Protein AF-A0ABD1V1E6-F1 (afdb_monomer_lite)

Organism: NCBI:txid126358

Radius of gyration: 26.71 Å; chains: 1; bounding box: 68×60×69 Å

Secondary structure (DSSP, 8-state):
-HHHHHHHHHHHTTS--HHHHHHHT-TTSHHHHHHHHHS-HHHHHHHTSTTTHHHHHHHHHHHHHHGGGGS-------GGGHHHHHHHHHHHHHHHHHHTTTSTTTSHHHHHHHHHHHHHHHHHHHHS-TTTTTSHHHHHHHHHHHHHHHHHHHHHGGGGTS-HHHHHHHHHHHHHHHHHHHHHHHHHHHHHHHHHHHHHHTS-HHHHHHHHHHHHHHHHHHHHHHHHHHHHHHHHHHHHHHHTT-

Structure (mmCIF, N/CA/C/O backbone):
data_AF-A0ABD1V1E6-F1
#
_entry.id   AF-A0ABD1V1E6-F1
#
loop_
_atom_site.group_PDB
_atom_site.id
_atom_site.type_symbol
_atom_site.label_atom_id
_atom_site.label_alt_id
_atom_site.label_comp_id
_atom_site.label_asym_id
_atom_site.label_entity_id
_atom_site.label_seq_id
_atom_site.pdbx_PDB_ins_code
_atom_site.Cartn_x
_atom_site.Cartn_y
_atom_site.Cartn_z
_atom_site.occupancy
_atom_site.B_iso_or_equiv
_atom_site.auth_seq_id
_atom_site.auth_comp_id
_atom_site.auth_asym_id
_atom_site.auth_atom_id
_atom_site.pdbx_PDB_model_num
ATOM 1 N N . MET A 1 1 ? 2.521 -1.805 -31.206 1.00 46.78 1 MET A N 1
ATOM 2 C CA . MET A 1 1 ? 2.749 -2.427 -29.885 1.00 46.78 1 MET A CA 1
ATOM 3 C C . MET A 1 1 ? 2.564 -1.412 -28.756 1.00 46.78 1 MET A C 1
ATOM 5 O O . MET A 1 1 ? 1.555 -1.524 -28.084 1.00 46.78 1 MET A O 1
ATOM 9 N N . LEU A 1 2 ? 3.392 -0.364 -28.621 1.00 45.28 2 LEU A N 1
ATOM 10 C CA . LEU A 1 2 ? 3.179 0.727 -27.637 1.00 45.28 2 LEU A CA 1
ATOM 11 C C . LEU A 1 2 ? 1.785 1.385 -27.720 1.00 45.28 2 LEU A C 1
ATOM 13 O O . LEU A 1 2 ? 1.153 1.608 -26.699 1.00 45.28 2 LEU A O 1
ATOM 17 N N . LYS A 1 3 ? 1.247 1.600 -28.931 1.00 48.69 3 LYS A N 1
ATOM 18 C CA . LYS A 1 3 ? -0.134 2.093 -29.127 1.00 48.69 3 LYS A CA 1
ATOM 19 C C . LYS A 1 3 ? -1.232 1.135 -28.631 1.00 48.69 3 LYS A C 1
ATOM 21 O O . LYS A 1 3 ? -2.276 1.596 -28.192 1.00 48.69 3 LYS A O 1
ATOM 26 N N . ILE A 1 4 ? -0.996 -0.178 -28.704 1.00 55.28 4 ILE A N 1
ATOM 27 C CA . ILE A 1 4 ? -1.934 -1.204 -28.207 1.00 55.28 4 ILE A CA 1
ATOM 28 C C . ILE A 1 4 ? -1.909 -1.199 -26.676 1.00 55.28 4 ILE A C 1
ATOM 30 O O . ILE A 1 4 ? -2.954 -1.193 -26.044 1.00 55.28 4 ILE A O 1
ATOM 34 N N . TRP A 1 5 ? -0.715 -1.083 -26.096 1.00 55.69 5 TRP A N 1
ATOM 35 C CA . TRP A 1 5 ? -0.515 -0.927 -24.658 1.00 55.69 5 TRP A CA 1
ATOM 36 C C . TRP A 1 5 ? -1.130 0.354 -24.099 1.00 55.69 5 TRP A C 1
ATOM 38 O O . TRP A 1 5 ? -1.779 0.302 -23.065 1.00 55.69 5 TRP A O 1
ATOM 48 N N . HIS A 1 6 ? -0.983 1.483 -24.793 1.00 51.31 6 HIS A N 1
ATOM 49 C CA . HIS A 1 6 ? -1.657 2.731 -24.433 1.00 51.31 6 HIS A CA 1
ATOM 50 C C . HIS A 1 6 ? -3.180 2.549 -24.436 1.00 51.31 6 HIS A C 1
ATOM 52 O O . HIS A 1 6 ? -3.853 2.951 -23.498 1.00 51.31 6 HIS A O 1
ATOM 58 N N . GLN A 1 7 ? -3.749 1.886 -25.450 1.00 57.44 7 GLN A N 1
ATOM 59 C CA . GLN A 1 7 ? -5.181 1.566 -25.453 1.00 57.44 7 GLN A CA 1
ATOM 60 C C . GLN A 1 7 ? -5.585 0.648 -24.292 1.00 57.44 7 GLN A C 1
ATOM 62 O O . GLN A 1 7 ? -6.592 0.915 -23.644 1.00 57.44 7 GLN A O 1
ATOM 67 N N . GLU A 1 8 ? -4.815 -0.400 -23.994 1.00 56.50 8 GLU A N 1
ATOM 68 C CA . GLU A 1 8 ? -5.090 -1.291 -22.861 1.00 56.50 8 GLU A CA 1
ATOM 69 C C . GLU A 1 8 ? -4.959 -0.573 -21.513 1.00 56.50 8 GLU A C 1
ATOM 71 O O . GLU A 1 8 ? -5.801 -0.766 -20.642 1.00 56.50 8 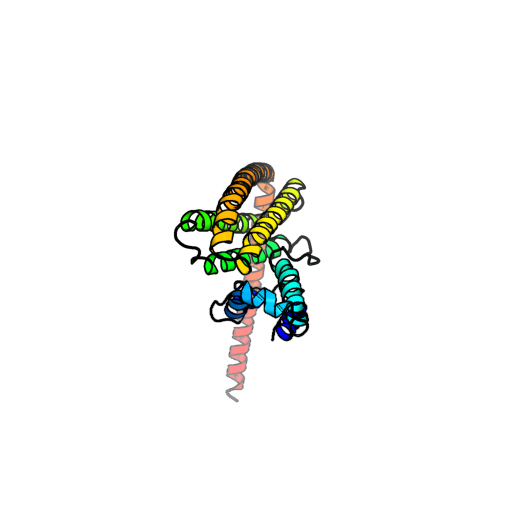GLU A O 1
ATOM 76 N N . ILE A 1 9 ? -3.977 0.312 -21.351 1.00 56.56 9 ILE A N 1
ATOM 77 C CA . ILE A 1 9 ? -3.808 1.134 -20.151 1.00 56.56 9 ILE A CA 1
ATOM 78 C C . ILE A 1 9 ? -4.953 2.123 -20.004 1.00 56.56 9 ILE A C 1
ATOM 80 O O . ILE A 1 9 ? -5.537 2.182 -18.929 1.00 56.56 9 ILE A O 1
ATOM 84 N N . CYS A 1 10 ? -5.353 2.828 -21.064 1.00 55.78 10 CYS A N 1
ATOM 85 C CA . CYS A 1 10 ? -6.532 3.693 -21.026 1.00 55.78 10 CYS A CA 1
ATOM 86 C C . CYS A 1 10 ? -7.808 2.922 -20.633 1.00 55.78 10 CYS A C 1
ATOM 88 O O . CYS A 1 10 ? -8.676 3.475 -19.962 1.00 55.78 10 CYS A O 1
ATOM 90 N N . LEU A 1 11 ? -7.934 1.654 -21.048 1.00 57.50 11 LEU A N 1
ATOM 91 C CA . LEU A 1 11 ? -9.080 0.796 -20.719 1.00 57.50 11 LEU A CA 1
ATOM 92 C C . LEU A 1 11 ? -9.031 0.254 -19.281 1.00 57.50 11 LEU A C 1
ATOM 94 O O . LEU A 1 11 ? -10.082 0.037 -18.683 1.00 57.50 11 LEU A O 1
ATOM 98 N N . GLN A 1 12 ? -7.833 0.029 -18.734 1.00 55.69 12 GLN A N 1
ATOM 99 C CA . GLN A 1 12 ? -7.612 -0.566 -17.408 1.00 55.69 12 GLN A CA 1
ATOM 100 C C . GLN A 1 12 ? -7.392 0.484 -16.306 1.00 55.69 12 GLN A C 1
ATOM 102 O O . GLN A 1 12 ? -7.662 0.213 -15.145 1.00 55.69 12 GLN A O 1
ATOM 107 N N . ALA A 1 13 ? -6.946 1.701 -16.625 1.00 51.75 13 ALA A N 1
ATOM 108 C CA . ALA A 1 13 ? -6.737 2.781 -15.657 1.00 51.75 13 ALA A CA 1
ATOM 109 C C . ALA A 1 13 ? -7.980 3.123 -14.800 1.00 51.75 13 ALA A C 1
ATOM 111 O O . ALA A 1 13 ? -7.806 3.429 -13.620 1.00 51.75 13 ALA A O 1
ATOM 112 N N . PRO A 1 14 ? -9.230 3.038 -15.312 1.00 49.06 14 PRO A N 1
ATOM 113 C CA . PRO A 1 14 ? -10.427 3.249 -14.494 1.00 49.06 14 PRO A CA 1
ATOM 114 C C . PRO A 1 14 ? -10.752 2.076 -13.554 1.00 49.06 14 PRO A C 1
ATOM 116 O O . PRO A 1 14 ? -11.509 2.249 -12.603 1.00 49.06 14 PRO A O 1
ATOM 119 N N . ILE A 1 15 ? -10.224 0.881 -13.834 1.00 53.78 15 ILE A N 1
ATOM 120 C CA . ILE A 1 15 ? -10.517 -0.372 -13.132 1.00 53.78 15 ILE A CA 1
ATOM 121 C C . ILE A 1 15 ? -9.173 -0.932 -12.683 1.00 53.78 15 ILE A C 1
ATOM 123 O O . ILE A 1 15 ? -8.588 -1.763 -13.370 1.00 53.78 15 ILE A O 1
ATOM 127 N N . PHE A 1 16 ? -8.649 -0.417 -11.569 1.00 56.66 16 PHE A N 1
ATOM 128 C CA . PHE A 1 16 ? -7.347 -0.815 -11.033 1.00 56.66 16 PHE A CA 1
ATOM 129 C C . PHE A 1 16 ? -7.144 -2.342 -11.118 1.00 56.66 16 PHE A C 1
ATOM 131 O O . PHE A 1 16 ? -7.806 -3.107 -10.419 1.00 56.66 16 PHE A O 1
ATOM 138 N N . ASN A 1 17 ? -6.259 -2.781 -12.020 1.00 66.38 17 ASN A N 1
ATOM 139 C CA . ASN A 1 17 ? -6.011 -4.190 -12.315 1.00 66.38 17 ASN A CA 1
ATOM 140 C C . ASN A 1 17 ? -4.541 -4.513 -12.055 1.00 66.38 17 ASN A C 1
ATOM 142 O O . ASN A 1 17 ? -3.689 -4.401 -12.945 1.00 66.38 17 ASN A O 1
ATOM 146 N N . SER A 1 18 ? -4.252 -4.935 -10.825 1.00 64.38 18 SER A N 1
ATOM 147 C CA . SER A 1 18 ? -2.905 -5.315 -10.397 1.00 64.38 18 SER A CA 1
ATOM 148 C C . SER A 1 18 ? -2.303 -6.393 -11.303 1.00 64.38 18 SER A C 1
ATOM 150 O O . SER A 1 18 ? -1.154 -6.271 -11.714 1.00 64.38 18 SER A O 1
ATOM 152 N N . ALA A 1 19 ? -3.080 -7.387 -11.743 1.00 65.62 19 ALA A N 1
ATOM 153 C CA . ALA A 1 19 ? -2.596 -8.463 -12.612 1.00 65.62 19 ALA A CA 1
ATOM 154 C C . ALA A 1 19 ? -2.156 -7.984 -14.010 1.00 65.62 19 ALA A C 1
ATOM 156 O O . ALA A 1 19 ? -1.320 -8.623 -14.655 1.00 65.62 19 ALA A O 1
ATOM 157 N N . PHE A 1 20 ? -2.722 -6.890 -14.522 1.00 67.69 20 PHE A N 1
ATOM 158 C CA . PHE A 1 20 ? -2.250 -6.258 -15.756 1.00 67.69 20 PHE A CA 1
ATOM 159 C C . PHE A 1 20 ? -0.924 -5.527 -15.523 1.00 67.69 20 PHE A C 1
ATOM 161 O O . PHE A 1 20 ? 0.043 -5.769 -16.246 1.00 67.69 20 PHE A O 1
ATOM 168 N N . VAL A 1 21 ? -0.850 -4.713 -14.466 1.00 64.19 21 VAL A N 1
ATOM 169 C CA . VAL A 1 21 ? 0.373 -3.983 -14.110 1.00 64.19 21 VAL A CA 1
ATOM 170 C C . VAL A 1 21 ? 1.509 -4.954 -13.817 1.00 64.19 21 VAL A C 1
ATOM 172 O O . VAL A 1 21 ? 2.581 -4.819 -14.380 1.00 64.19 21 VAL A O 1
ATOM 175 N N . LEU A 1 22 ? 1.280 -6.011 -13.041 1.00 66.00 22 LEU A N 1
ATOM 176 C CA . LEU A 1 22 ? 2.296 -7.020 -12.762 1.00 66.00 22 LEU A CA 1
ATOM 177 C C . LEU A 1 22 ? 2.804 -7.729 -14.024 1.00 66.00 22 LEU A C 1
ATOM 179 O O . LEU A 1 22 ? 3.971 -8.116 -14.048 1.00 66.00 22 LEU A O 1
ATOM 183 N N . ARG A 1 23 ? 1.978 -7.914 -15.062 1.00 68.44 23 ARG A N 1
ATOM 184 C CA . ARG A 1 23 ? 2.417 -8.503 -16.341 1.00 68.44 23 ARG A CA 1
ATOM 185 C C . ARG A 1 23 ? 3.356 -7.581 -17.120 1.00 68.44 23 ARG A C 1
ATOM 187 O O . ARG A 1 23 ? 4.244 -8.089 -17.795 1.00 68.44 23 ARG A O 1
ATOM 194 N N . LEU A 1 24 ? 3.226 -6.259 -16.973 1.00 62.91 24 LEU A N 1
ATOM 195 C CA . LEU A 1 24 ? 4.230 -5.308 -17.478 1.00 62.91 24 LEU A CA 1
ATOM 196 C C . LEU A 1 24 ? 5.597 -5.501 -16.832 1.00 62.91 24 LEU A C 1
ATOM 198 O O . LEU A 1 24 ? 6.611 -5.218 -17.460 1.00 62.91 24 LEU A O 1
ATOM 202 N N . LEU A 1 25 ? 5.613 -5.973 -15.584 1.00 58.84 25 LEU A N 1
ATOM 203 C CA . LEU A 1 25 ? 6.822 -6.072 -14.766 1.00 58.84 25 LEU A CA 1
ATOM 204 C C . LEU A 1 25 ? 7.628 -7.342 -15.024 1.00 58.84 25 LEU A C 1
ATOM 206 O O . LEU A 1 25 ? 8.614 -7.579 -14.333 1.00 58.84 25 LEU A O 1
ATOM 210 N N . ASP A 1 26 ? 7.191 -8.199 -15.945 1.00 64.25 26 ASP A N 1
ATOM 211 C CA . ASP A 1 26 ? 7.947 -9.392 -16.302 1.00 64.25 26 ASP A CA 1
ATOM 212 C C . ASP A 1 26 ? 9.225 -8.985 -17.071 1.00 64.25 26 ASP A C 1
ATOM 214 O O . ASP A 1 26 ? 9.119 -8.367 -18.137 1.00 64.25 26 ASP A O 1
ATOM 218 N N . PRO A 1 27 ? 10.435 -9.322 -16.576 1.00 52.88 27 PRO A N 1
ATOM 219 C CA . PRO A 1 27 ? 11.705 -8.997 -17.235 1.00 52.88 27 PRO A CA 1
ATOM 220 C C . PRO A 1 27 ? 11.851 -9.593 -18.642 1.00 52.88 27 PRO A C 1
ATOM 222 O O . PRO A 1 27 ? 12.673 -9.123 -19.426 1.00 52.88 27 PRO A O 1
ATOM 225 N N . SER A 1 28 ? 11.064 -10.622 -18.973 1.00 52.38 28 SER A N 1
ATOM 226 C CA . SER A 1 28 ? 10.994 -11.203 -20.320 1.00 52.38 28 SER A CA 1
ATOM 227 C C . SER A 1 28 ? 10.135 -10.386 -21.298 1.00 52.38 28 SER A C 1
ATOM 229 O O . SER A 1 28 ? 10.098 -10.673 -22.497 1.00 52.38 28 SER A O 1
ATOM 231 N N . GLY A 1 29 ? 9.442 -9.361 -20.797 1.00 55.47 29 GLY A N 1
ATOM 232 C CA . GLY A 1 29 ? 8.504 -8.539 -21.541 1.00 55.47 29 GLY A CA 1
ATOM 233 C C . GLY A 1 29 ? 9.135 -7.401 -22.346 1.00 55.47 29 GLY A C 1
ATOM 234 O O . GLY A 1 29 ? 10.309 -7.050 -22.232 1.00 55.47 29 GLY A O 1
ATOM 235 N N . ILE A 1 30 ? 8.285 -6.762 -23.149 1.00 50.78 30 ILE A N 1
ATOM 236 C CA . ILE A 1 30 ? 8.599 -5.612 -24.014 1.00 50.78 30 ILE A CA 1
ATOM 237 C C . ILE A 1 30 ? 9.191 -4.436 -23.222 1.00 50.78 30 ILE A C 1
ATOM 239 O O . ILE A 1 30 ? 9.970 -3.669 -23.779 1.00 50.78 30 ILE A O 1
ATOM 243 N N . HIS A 1 31 ? 8.880 -4.314 -21.927 1.00 52.78 31 HIS A N 1
ATOM 244 C CA . HIS A 1 31 ? 9.445 -3.289 -21.048 1.00 52.78 31 HIS A CA 1
ATOM 245 C C . HIS A 1 31 ? 10.971 -3.370 -20.976 1.00 52.78 31 HIS A C 1
ATOM 247 O O . HIS A 1 31 ? 11.635 -2.361 -21.167 1.00 52.78 31 HIS A O 1
ATOM 253 N N . SER A 1 32 ? 11.531 -4.575 -20.833 1.00 56.34 32 SER A N 1
ATOM 254 C CA . SER A 1 32 ? 12.982 -4.810 -20.866 1.00 56.34 32 SER A CA 1
ATOM 255 C C . SER A 1 32 ? 13.594 -4.381 -22.206 1.00 56.34 32 SER A C 1
ATOM 257 O O . SER A 1 32 ? 14.617 -3.702 -22.245 1.00 56.34 32 SER A O 1
ATOM 259 N N . GLN A 1 33 ? 12.913 -4.669 -23.320 1.00 55.34 33 GLN A N 1
ATOM 260 C CA . GLN A 1 33 ? 13.375 -4.300 -24.663 1.00 55.34 33 GLN A CA 1
ATOM 261 C C . GLN A 1 33 ? 13.310 -2.784 -24.920 1.00 55.34 33 GLN A C 1
ATOM 263 O O . GLN A 1 33 ? 14.256 -2.213 -25.455 1.00 55.34 33 GLN A O 1
ATOM 268 N N . VAL A 1 34 ? 12.225 -2.115 -24.515 1.00 56.06 34 VAL A N 1
ATOM 269 C CA . VAL A 1 34 ? 12.051 -0.655 -24.641 1.00 56.06 34 VAL A CA 1
ATOM 270 C C . VAL A 1 34 ? 13.006 0.089 -23.706 1.00 56.06 34 VAL A C 1
ATOM 272 O O . VAL A 1 34 ? 13.643 1.053 -24.117 1.00 56.06 34 VAL A O 1
ATOM 275 N N . TYR A 1 35 ? 13.184 -0.397 -22.482 1.00 59.56 35 TYR A N 1
ATOM 276 C CA . TYR A 1 35 ? 14.146 0.125 -21.516 1.00 59.56 35 TYR A CA 1
ATOM 277 C C . TYR A 1 35 ? 15.595 0.005 -22.018 1.00 59.56 35 TYR A C 1
ATOM 279 O O . TYR A 1 35 ? 16.339 0.986 -21.980 1.00 59.56 35 TYR A O 1
ATOM 287 N N . HIS A 1 36 ? 15.985 -1.143 -22.588 1.00 58.28 36 HIS A N 1
ATOM 288 C CA . HIS A 1 36 ? 17.297 -1.312 -23.226 1.00 58.28 36 HIS A CA 1
ATOM 289 C C . HIS A 1 36 ? 17.501 -0.395 -24.442 1.00 58.28 36 HIS A C 1
ATOM 291 O O . HIS A 1 36 ? 18.612 0.093 -24.663 1.00 58.28 36 HIS A O 1
ATOM 297 N N . LEU A 1 37 ? 16.443 -0.127 -25.213 1.00 55.03 37 LEU A N 1
ATOM 298 C CA . LEU A 1 37 ? 16.481 0.830 -26.323 1.00 55.03 37 LEU A CA 1
ATOM 299 C C . LEU A 1 37 ? 16.664 2.276 -25.834 1.00 55.03 37 LEU A C 1
ATOM 301 O O . LEU A 1 37 ? 17.354 3.052 -26.487 1.00 55.03 37 LEU A O 1
ATOM 305 N N . MET A 1 38 ? 16.092 2.635 -24.682 1.00 53.34 38 MET A N 1
ATOM 306 C CA . MET A 1 38 ? 16.123 4.003 -24.148 1.00 53.34 38 MET A CA 1
ATOM 307 C C . MET A 1 38 ? 17.370 4.353 -23.332 1.00 53.34 38 MET A C 1
ATOM 309 O O . MET A 1 38 ? 17.709 5.529 -23.230 1.00 53.34 38 MET A O 1
ATOM 313 N N . GLN A 1 39 ? 18.075 3.368 -22.771 1.00 58.09 39 GLN A N 1
ATOM 314 C CA . GLN A 1 39 ? 19.343 3.610 -22.067 1.00 58.09 39 GLN A CA 1
ATOM 315 C C . GLN A 1 39 ? 20.539 3.865 -22.987 1.00 58.09 39 GLN A C 1
ATOM 317 O O . GLN A 1 39 ? 21.580 4.334 -22.529 1.00 58.09 39 GLN A O 1
ATOM 322 N N . ASN A 1 40 ? 20.409 3.580 -24.281 1.00 56.03 40 ASN A N 1
ATOM 323 C CA . ASN A 1 40 ? 21.441 3.905 -25.253 1.00 56.03 40 ASN A CA 1
ATOM 324 C C . ASN A 1 40 ? 21.304 5.369 -25.684 1.00 56.03 40 ASN A C 1
ATOM 326 O O . ASN A 1 40 ? 20.419 5.721 -26.464 1.00 56.03 40 ASN A O 1
ATOM 330 N N . ALA A 1 41 ? 22.210 6.224 -25.207 1.00 51.09 41 ALA A N 1
ATOM 331 C CA . ALA A 1 41 ? 22.279 7.635 -25.599 1.00 51.09 41 ALA A CA 1
ATOM 332 C C . ALA A 1 41 ? 22.426 7.820 -27.127 1.00 51.09 41 ALA A C 1
ATOM 334 O O . ALA A 1 41 ? 21.862 8.758 -27.690 1.00 51.09 41 ALA A O 1
ATOM 335 N N . ASP A 1 42 ? 23.090 6.876 -27.803 1.00 52.78 42 ASP A N 1
ATOM 336 C CA . ASP A 1 42 ? 23.220 6.835 -29.266 1.00 52.78 42 ASP A CA 1
ATOM 337 C C . ASP A 1 42 ? 21.913 6.451 -29.984 1.00 52.78 42 ASP A C 1
ATOM 339 O O . ASP A 1 42 ? 21.718 6.805 -31.140 1.00 52.78 42 ASP A O 1
ATOM 343 N N . LEU A 1 43 ? 20.984 5.762 -29.309 1.00 54.00 43 LEU A N 1
ATOM 344 C CA . LEU A 1 43 ? 19.649 5.470 -29.841 1.00 54.00 43 LEU A CA 1
ATOM 345 C C . LEU A 1 43 ? 18.665 6.610 -29.571 1.00 54.00 43 LEU A C 1
ATOM 347 O O . LEU A 1 43 ? 17.779 6.833 -30.386 1.00 54.00 43 LEU A O 1
ATOM 351 N N . LEU A 1 44 ? 18.830 7.375 -28.487 1.00 53.88 44 LEU A N 1
ATOM 352 C CA . LEU A 1 44 ? 18.044 8.589 -28.235 1.00 53.88 44 LEU A CA 1
ATOM 353 C C . LEU A 1 44 ? 18.275 9.662 -29.308 1.00 53.88 44 LEU A C 1
ATOM 355 O O . LEU A 1 44 ? 17.321 10.323 -29.708 1.00 53.88 44 LEU A O 1
ATOM 359 N N . SER A 1 45 ? 19.502 9.812 -29.814 1.00 53.47 45 SER A N 1
ATOM 360 C CA . SER A 1 45 ? 19.796 10.733 -30.921 1.00 53.47 45 SER A CA 1
ATOM 361 C C . SER A 1 45 ? 19.186 10.272 -32.255 1.00 53.47 45 SER A C 1
ATOM 363 O O . SER A 1 45 ? 18.732 11.113 -33.025 1.00 53.47 45 SER A O 1
ATOM 365 N N . ILE A 1 46 ? 19.086 8.956 -32.486 1.00 54.91 46 ILE A N 1
ATOM 366 C CA . ILE A 1 46 ? 18.398 8.340 -33.639 1.00 54.91 46 ILE A CA 1
ATOM 367 C C . ILE A 1 46 ? 16.863 8.421 -33.493 1.00 54.91 46 ILE A C 1
ATOM 369 O O . ILE A 1 46 ? 16.153 8.646 -34.468 1.00 54.91 46 ILE A O 1
ATOM 373 N N . LEU A 1 47 ? 16.331 8.282 -32.274 1.00 52.09 47 LEU A N 1
ATOM 374 C CA . LEU A 1 47 ? 14.895 8.364 -31.963 1.00 52.09 47 LEU A CA 1
ATOM 375 C C . LEU A 1 47 ? 14.333 9.797 -32.038 1.00 52.09 47 LEU A C 1
ATOM 377 O O . LEU A 1 47 ? 13.118 9.978 -32.132 1.00 52.09 47 LEU A O 1
ATOM 381 N N . LEU A 1 48 ? 15.205 10.805 -31.968 1.00 56.03 48 LEU A N 1
ATOM 382 C CA . LEU A 1 48 ? 14.866 12.218 -32.159 1.00 56.03 48 LEU A CA 1
ATOM 383 C C . LEU A 1 48 ? 14.821 12.625 -33.640 1.00 56.03 48 LEU A C 1
ATOM 385 O O . LEU A 1 48 ? 14.404 13.744 -33.943 1.00 56.03 48 LEU A O 1
ATOM 389 N N . ASP A 1 49 ? 15.205 11.730 -34.554 1.00 60.88 49 ASP A N 1
ATOM 390 C CA . ASP A 1 49 ? 14.957 11.905 -35.979 1.00 60.88 49 ASP A CA 1
ATOM 391 C C . ASP A 1 49 ? 13.453 11.728 -36.280 1.00 60.88 49 ASP A C 1
ATOM 393 O O . ASP A 1 49 ? 12.735 10.996 -35.588 1.00 60.88 49 ASP A O 1
ATOM 397 N N . SER A 1 50 ? 12.938 12.437 -37.288 1.00 59.06 50 SER A N 1
ATOM 398 C CA . SER A 1 50 ? 11.487 12.666 -37.463 1.00 59.06 50 SER A CA 1
ATOM 399 C C . SER A 1 50 ? 10.624 11.390 -37.531 1.00 59.06 50 SER A C 1
ATOM 401 O O . SER A 1 50 ? 9.455 11.419 -37.132 1.00 59.06 50 SER A O 1
ATOM 403 N N . GLU A 1 51 ? 11.209 10.262 -37.944 1.00 60.62 51 GLU A N 1
ATOM 404 C CA . GLU A 1 51 ? 10.548 8.959 -38.093 1.00 60.62 51 GLU A CA 1
ATOM 405 C C . GLU A 1 51 ? 10.196 8.266 -36.762 1.00 60.62 51 GLU A C 1
ATOM 407 O O . GLU A 1 51 ? 9.287 7.434 -36.729 1.00 60.62 51 GLU A O 1
ATOM 412 N N . PHE A 1 52 ? 10.839 8.632 -35.648 1.00 60.81 52 PHE A N 1
ATOM 413 C CA . PHE A 1 52 ? 10.642 7.979 -34.343 1.00 60.81 52 PHE A CA 1
ATOM 414 C C . PHE A 1 52 ? 9.985 8.863 -33.275 1.00 60.81 52 PHE A C 1
ATOM 416 O O . PHE A 1 52 ? 9.632 8.375 -32.196 1.00 60.81 52 PHE A O 1
ATOM 423 N N . SER A 1 53 ? 9.715 10.128 -33.604 1.00 68.44 53 SER A N 1
ATOM 424 C CA . SER A 1 53 ? 9.010 11.096 -32.750 1.00 68.44 53 SER A CA 1
ATOM 425 C C . SER A 1 53 ? 7.720 10.534 -32.127 1.00 68.44 53 SER A C 1
ATOM 427 O O . SER A 1 53 ? 7.504 10.646 -30.920 1.00 68.44 53 SER A O 1
ATOM 429 N N . GLY A 1 54 ? 6.904 9.824 -32.914 1.00 69.81 54 GLY A N 1
ATOM 430 C CA . GLY A 1 54 ? 5.660 9.212 -32.435 1.00 69.81 54 GLY A CA 1
ATOM 431 C C . GLY A 1 54 ? 5.858 8.052 -31.448 1.00 69.81 54 GLY A C 1
ATOM 432 O O . GLY A 1 54 ? 4.962 7.764 -30.651 1.00 69.81 54 GLY A O 1
ATOM 433 N N . LEU A 1 55 ? 7.013 7.379 -31.469 1.00 66.75 55 LEU A N 1
ATOM 434 C CA . LEU A 1 55 ? 7.348 6.317 -30.515 1.00 66.75 55 LEU A CA 1
ATOM 435 C C . LEU A 1 55 ? 7.767 6.908 -29.165 1.00 66.75 55 LEU A C 1
ATOM 437 O O . LEU A 1 55 ? 7.294 6.441 -28.129 1.00 66.75 55 LEU A O 1
ATOM 441 N N . VAL A 1 56 ? 8.580 7.968 -29.186 1.00 68.31 56 VAL A N 1
ATOM 442 C CA . VAL A 1 56 ? 8.967 8.725 -27.986 1.00 68.31 56 VAL A CA 1
ATOM 443 C C . VAL A 1 56 ? 7.739 9.352 -27.328 1.00 68.31 56 VAL A C 1
ATOM 445 O O . VAL A 1 56 ? 7.557 9.222 -26.120 1.00 68.31 56 VAL A O 1
ATOM 448 N N . GLU A 1 57 ? 6.846 9.960 -28.112 1.00 72.56 57 GLU A N 1
ATOM 449 C CA . GLU A 1 57 ? 5.589 10.516 -27.603 1.00 72.56 57 GLU A CA 1
ATOM 450 C C . GLU A 1 57 ? 4.702 9.430 -26.974 1.00 72.56 57 GLU A C 1
ATOM 452 O O . GLU A 1 57 ? 4.221 9.598 -25.853 1.00 72.56 57 GLU A O 1
ATOM 457 N N . SER A 1 58 ? 4.563 8.275 -27.637 1.00 70.62 58 SER A N 1
ATOM 458 C CA . SER A 1 58 ? 3.811 7.132 -27.096 1.00 70.62 58 SER A CA 1
ATOM 459 C C . SER A 1 58 ? 4.414 6.605 -25.790 1.00 70.62 58 SER A C 1
ATOM 461 O O . SER A 1 58 ? 3.674 6.233 -24.883 1.00 70.62 58 SER A O 1
ATOM 463 N N . TYR A 1 59 ? 5.744 6.579 -25.672 1.00 71.19 59 TYR A N 1
ATOM 464 C CA . TYR A 1 59 ? 6.425 6.180 -24.442 1.00 71.19 59 TYR A CA 1
ATOM 465 C C . TYR A 1 59 ? 6.233 7.205 -23.319 1.00 71.19 59 TYR A C 1
ATOM 467 O O . TYR A 1 59 ? 5.935 6.835 -22.190 1.00 71.19 59 TYR A O 1
ATOM 475 N N . LEU A 1 60 ? 6.355 8.502 -23.605 1.00 73.94 60 LEU A N 1
ATOM 476 C CA . LEU A 1 60 ? 6.133 9.545 -22.600 1.00 73.94 60 LEU A CA 1
ATOM 477 C C . LEU A 1 60 ? 4.683 9.558 -22.100 1.00 73.94 60 LEU A C 1
ATOM 479 O O . LEU A 1 60 ? 4.450 9.802 -20.915 1.00 73.94 60 LEU A O 1
ATOM 483 N N . LEU A 1 61 ? 3.717 9.288 -22.982 1.00 75.94 61 LEU A N 1
ATOM 484 C CA . LEU A 1 61 ? 2.319 9.081 -22.603 1.00 75.94 61 LEU A CA 1
ATOM 485 C C . LEU A 1 61 ? 2.170 7.842 -21.720 1.00 75.94 61 LEU A C 1
ATOM 487 O O . LEU A 1 61 ? 1.608 7.951 -20.635 1.00 75.94 61 LEU A O 1
ATOM 491 N N . LEU A 1 62 ? 2.764 6.716 -22.122 1.00 73.56 62 LEU A N 1
ATOM 492 C CA . LEU A 1 62 ? 2.789 5.487 -21.331 1.00 73.56 62 LEU A CA 1
ATOM 493 C C . LEU A 1 62 ? 3.333 5.730 -19.915 1.00 73.56 62 LEU A C 1
ATOM 495 O O . LEU A 1 62 ? 2.687 5.357 -18.946 1.00 73.56 62 LEU A O 1
ATOM 499 N N . VAL A 1 63 ? 4.484 6.392 -19.785 1.00 74.69 63 VAL A N 1
ATOM 500 C CA . VAL A 1 63 ? 5.103 6.747 -18.497 1.00 74.69 63 VAL A CA 1
ATOM 501 C C . VAL A 1 63 ? 4.136 7.578 -17.644 1.00 74.69 63 VAL A C 1
ATOM 503 O O . VAL A 1 63 ? 3.880 7.249 -16.486 1.00 74.69 63 VAL A O 1
ATOM 506 N N . LYS A 1 64 ? 3.524 8.618 -18.227 1.00 79.31 64 LYS A N 1
ATOM 507 C CA . LYS A 1 64 ? 2.554 9.477 -17.527 1.00 79.31 64 LYS A CA 1
ATOM 508 C C . LYS A 1 64 ? 1.314 8.719 -17.059 1.00 79.31 64 LYS A C 1
ATOM 510 O O . LYS A 1 64 ? 0.885 8.931 -15.929 1.00 79.31 64 LYS A O 1
ATOM 515 N N . GLU A 1 65 ? 0.738 7.873 -17.905 1.00 77.38 65 GLU A N 1
ATOM 516 C CA . GLU A 1 65 ? -0.442 7.079 -17.559 1.00 77.38 65 GLU A CA 1
ATOM 517 C C . GLU A 1 65 ? -0.104 6.011 -16.523 1.00 77.38 65 GLU A C 1
ATOM 519 O O . GLU A 1 65 ? -0.866 5.793 -15.584 1.00 77.38 65 GLU A O 1
ATOM 524 N N . PHE A 1 66 ? 1.076 5.400 -16.631 1.00 77.00 66 PHE A N 1
ATOM 525 C CA . PHE A 1 66 ? 1.518 4.375 -15.700 1.00 77.00 66 PHE A CA 1
ATOM 526 C C . PHE A 1 66 ? 1.653 4.908 -14.271 1.00 77.00 66 PHE A C 1
ATOM 528 O O . PHE A 1 66 ? 1.350 4.202 -13.312 1.00 77.00 66 PHE A O 1
ATOM 535 N N . ARG A 1 67 ? 2.017 6.189 -14.122 1.00 83.12 67 ARG A N 1
ATOM 536 C CA . ARG A 1 67 ? 2.058 6.879 -12.824 1.00 83.12 67 ARG A CA 1
ATOM 537 C C . ARG A 1 67 ? 0.733 6.797 -12.069 1.00 83.12 67 ARG A C 1
ATOM 539 O O . ARG A 1 67 ? 0.745 6.757 -10.843 1.00 83.12 67 ARG A O 1
ATOM 546 N N . LEU A 1 68 ? -0.395 6.751 -12.777 1.00 82.94 68 LEU A N 1
ATOM 547 C CA . LEU A 1 68 ? -1.720 6.689 -12.159 1.00 82.94 68 LEU A CA 1
ATOM 548 C C . LEU A 1 68 ? -1.944 5.384 -11.383 1.00 82.94 68 LEU A C 1
ATOM 550 O O . LEU A 1 68 ? -2.682 5.401 -10.405 1.00 82.94 68 LEU A O 1
ATOM 554 N N . PHE A 1 69 ? -1.275 4.285 -11.753 1.00 81.94 69 PHE A N 1
ATOM 555 C CA . PHE A 1 69 ? -1.340 3.021 -11.005 1.00 81.94 69 PHE A CA 1
ATOM 556 C C . PHE A 1 69 ? -0.525 3.038 -9.711 1.00 81.94 69 PHE A C 1
ATOM 558 O O . PHE A 1 69 ? -0.654 2.121 -8.913 1.00 81.94 69 PHE A O 1
ATOM 565 N N . PHE A 1 70 ? 0.306 4.060 -9.492 1.00 86.19 70 PHE A N 1
ATOM 566 C CA . PHE A 1 70 ? 1.107 4.247 -8.278 1.00 86.19 70 PHE A CA 1
ATOM 567 C C . PHE A 1 70 ? 0.502 5.300 -7.355 1.00 86.19 70 PHE A C 1
ATOM 569 O O . PHE A 1 70 ? 1.188 5.959 -6.574 1.00 86.19 70 PHE A O 1
ATOM 576 N N . SER A 1 71 ? -0.808 5.474 -7.451 1.00 87.94 71 SER A N 1
ATOM 577 C CA . SER A 1 71 ? -1.597 6.274 -6.534 1.00 87.94 71 SER A CA 1
ATOM 578 C C . SER A 1 71 ? -2.933 5.583 -6.308 1.00 87.94 71 SER A C 1
ATOM 580 O O . SER A 1 71 ? -3.459 4.922 -7.204 1.00 87.94 71 SER A O 1
ATOM 582 N N . ILE A 1 72 ? -3.484 5.749 -5.112 1.00 84.38 72 ILE A N 1
ATOM 583 C CA . ILE A 1 72 ? -4.795 5.230 -4.751 1.00 84.38 72 ILE A CA 1
ATOM 584 C C . ILE A 1 72 ? -5.813 5.803 -5.744 1.00 84.38 72 ILE A C 1
ATOM 586 O O . ILE A 1 72 ? -5.883 7.028 -5.921 1.00 84.38 72 ILE A O 1
ATOM 590 N N . PRO A 1 73 ? -6.595 4.944 -6.422 1.00 74.44 73 PRO A N 1
ATOM 591 C CA . PRO A 1 73 ? -7.609 5.406 -7.347 1.00 74.44 73 PRO A CA 1
ATOM 592 C C . PRO A 1 73 ? -8.586 6.339 -6.633 1.00 74.44 73 PRO A C 1
ATOM 594 O O . PRO A 1 73 ? -9.186 5.969 -5.626 1.00 74.44 73 PRO A O 1
ATOM 597 N N . LYS A 1 74 ? -8.815 7.531 -7.192 1.00 70.88 74 LYS A N 1
ATOM 598 C CA . LYS A 1 74 ? -9.886 8.441 -6.753 1.00 70.88 74 LYS A CA 1
ATOM 599 C C . LYS A 1 74 ? -11.248 7.929 -7.231 1.00 70.88 74 LYS A C 1
ATOM 601 O O . LYS A 1 74 ? -11.970 8.622 -7.944 1.00 70.88 74 LYS A O 1
ATOM 606 N N . LEU A 1 75 ? -11.566 6.678 -6.921 1.00 58.41 75 LEU A N 1
ATOM 607 C CA . LEU A 1 75 ? -12.892 6.126 -7.150 1.00 58.41 75 LEU A CA 1
ATOM 608 C C . LEU A 1 75 ? -13.868 6.834 -6.208 1.00 58.41 75 LEU A C 1
ATOM 610 O O . LEU A 1 75 ? -13.481 7.296 -5.134 1.00 58.41 75 LEU A O 1
ATOM 614 N N . HIS A 1 76 ? -15.140 6.924 -6.598 1.00 52.81 76 HIS A N 1
ATOM 615 C CA . HIS A 1 76 ? -16.216 7.373 -5.713 1.00 52.81 76 HIS A CA 1
ATOM 616 C C . HIS A 1 76 ? -16.445 6.322 -4.616 1.00 52.81 76 HIS A C 1
ATOM 618 O O . HIS A 1 76 ? -17.442 5.604 -4.613 1.00 52.81 76 HIS A O 1
ATOM 624 N N . ALA A 1 77 ? -15.473 6.181 -3.718 1.00 55.00 77 ALA A N 1
ATOM 625 C CA . ALA A 1 77 ? -15.528 5.269 -2.602 1.00 55.00 77 ALA A CA 1
ATOM 626 C C . ALA A 1 77 ? -16.598 5.775 -1.636 1.00 55.00 77 ALA A C 1
ATOM 628 O O . ALA A 1 77 ? -16.547 6.900 -1.136 1.00 55.00 77 ALA A O 1
ATOM 629 N N . THR A 1 78 ? -17.593 4.939 -1.368 1.00 55.81 78 THR A N 1
ATOM 630 C CA . THR A 1 78 ? -18.437 5.128 -0.191 1.00 55.81 78 THR A CA 1
ATOM 631 C C . THR A 1 78 ? -17.565 4.974 1.062 1.00 55.81 78 THR A C 1
ATOM 633 O O . THR A 1 78 ? -16.646 4.153 1.025 1.00 55.81 78 THR A O 1
ATOM 636 N N . PRO A 1 79 ? -17.862 5.655 2.185 1.00 56.47 79 PRO A N 1
ATOM 637 C CA . PRO A 1 79 ? -17.067 5.578 3.419 1.00 56.47 79 PRO A CA 1
ATOM 638 C C . PRO A 1 79 ? -16.729 4.148 3.876 1.00 56.47 79 PRO A C 1
ATOM 640 O O . PRO A 1 79 ? -15.654 3.909 4.411 1.00 56.47 79 PRO A O 1
ATOM 643 N N . ASN A 1 80 ? -17.608 3.181 3.589 1.00 57.62 80 ASN A N 1
ATOM 644 C CA . ASN A 1 80 ? -17.433 1.771 3.949 1.00 57.62 80 ASN A CA 1
ATOM 645 C C . ASN A 1 80 ? -16.415 0.993 3.090 1.00 57.62 80 ASN A C 1
ATOM 647 O O . ASN A 1 80 ? -16.125 -0.147 3.423 1.00 57.62 80 ASN A O 1
ATOM 651 N N . ASN A 1 81 ? -15.890 1.567 2.001 1.00 72.19 81 ASN A N 1
ATOM 652 C CA . ASN A 1 81 ? -14.993 0.885 1.050 1.00 72.19 81 ASN A CA 1
ATOM 653 C C . ASN A 1 81 ? -13.596 1.545 0.972 1.00 72.19 81 ASN A C 1
ATOM 655 O O . ASN A 1 81 ? -12.732 1.127 0.212 1.00 72.19 81 ASN A O 1
ATOM 659 N N . ILE A 1 82 ? -13.333 2.595 1.757 1.00 80.06 82 ILE A N 1
ATOM 660 C CA . ILE A 1 82 ? -12.029 3.279 1.710 1.00 80.06 82 ILE A CA 1
ATOM 661 C C . ILE A 1 82 ? -10.914 2.377 2.254 1.00 80.06 82 ILE A C 1
ATOM 663 O O . ILE A 1 82 ? -9.879 2.243 1.609 1.00 80.06 82 ILE A O 1
ATOM 667 N N . ASN A 1 83 ? -11.130 1.704 3.389 1.00 85.31 83 ASN A N 1
ATOM 668 C CA . ASN A 1 83 ? -10.118 0.812 3.966 1.00 85.31 83 ASN A CA 1
ATOM 669 C C . ASN A 1 83 ? -9.784 -0.347 3.024 1.00 85.31 83 ASN A C 1
ATOM 671 O O . ASN A 1 83 ? -8.613 -0.647 2.828 1.00 85.31 83 ASN A O 1
ATOM 675 N N . GLU A 1 84 ? -10.801 -0.969 2.425 1.00 84.62 84 GLU A N 1
ATOM 676 C CA . GLU A 1 84 ? -10.622 -2.078 1.484 1.00 84.62 84 GLU A CA 1
ATOM 677 C C . GLU A 1 84 ? -9.846 -1.628 0.242 1.00 84.62 84 GLU A C 1
ATOM 679 O O . GLU A 1 84 ? -8.881 -2.283 -0.145 1.00 84.62 84 GLU A O 1
ATOM 684 N N . LEU A 1 85 ? -10.179 -0.461 -0.321 1.00 86.00 85 LEU A N 1
ATOM 685 C CA . LEU A 1 85 ? -9.436 0.115 -1.441 1.00 86.00 85 LEU A CA 1
ATOM 686 C C . LEU A 1 85 ? -7.961 0.370 -1.092 1.00 86.00 85 LEU A C 1
ATOM 688 O O . LEU A 1 85 ? -7.078 0.044 -1.887 1.00 86.00 85 LEU A O 1
ATOM 692 N N . ILE A 1 86 ? -7.687 0.937 0.087 1.00 88.69 86 ILE A N 1
ATOM 693 C CA . ILE A 1 86 ? -6.315 1.174 0.552 1.00 88.69 86 ILE A CA 1
ATOM 694 C C . ILE A 1 86 ? -5.582 -0.160 0.746 1.00 88.69 86 ILE A C 1
ATOM 696 O O . ILE A 1 86 ? -4.442 -0.277 0.309 1.00 88.69 86 ILE A O 1
ATOM 700 N N . VAL A 1 87 ? -6.219 -1.172 1.345 1.00 89.44 87 VAL A N 1
ATOM 701 C CA . VAL A 1 87 ? -5.628 -2.508 1.539 1.00 89.44 87 VAL A CA 1
ATOM 702 C C . VAL A 1 87 ? -5.262 -3.146 0.202 1.00 89.44 87 VAL A C 1
ATOM 704 O O . VAL A 1 87 ? -4.116 -3.548 0.027 1.00 89.44 87 VAL A O 1
ATOM 707 N N . VAL A 1 88 ? -6.180 -3.153 -0.770 1.00 88.38 88 VAL A N 1
ATOM 708 C CA . VAL A 1 88 ? -5.921 -3.680 -2.122 1.00 88.38 88 VAL A CA 1
ATOM 709 C C . VAL A 1 88 ? -4.752 -2.949 -2.787 1.00 88.38 88 VAL A C 1
ATOM 711 O O . VAL A 1 88 ? -3.921 -3.566 -3.456 1.00 88.38 88 VAL A O 1
ATOM 714 N N . PHE A 1 89 ? -4.659 -1.632 -2.598 1.00 89.75 89 PHE A N 1
ATOM 715 C CA . PHE A 1 89 ? -3.539 -0.861 -3.120 1.00 89.75 89 PHE A CA 1
ATOM 716 C C . PHE A 1 89 ? -2.218 -1.198 -2.410 1.00 89.75 89 PHE A C 1
ATOM 718 O O . PHE A 1 89 ? -1.200 -1.364 -3.079 1.00 89.75 89 PHE A O 1
ATOM 725 N N . ILE A 1 90 ? -2.216 -1.361 -1.082 1.00 91.31 90 ILE A N 1
ATOM 726 C CA . ILE A 1 90 ? -1.029 -1.800 -0.333 1.00 91.31 90 ILE A CA 1
ATOM 727 C C . ILE A 1 90 ? -0.580 -3.193 -0.793 1.00 91.31 90 ILE A C 1
ATOM 729 O O . ILE A 1 90 ? 0.616 -3.394 -1.005 1.00 91.31 90 ILE A O 1
ATOM 733 N N . ASP A 1 91 ? -1.508 -4.131 -0.988 1.00 90.75 91 ASP A N 1
ATOM 734 C CA . ASP A 1 91 ? -1.204 -5.475 -1.490 1.00 90.75 91 ASP A CA 1
ATOM 735 C C . ASP A 1 91 ? -0.513 -5.416 -2.856 1.00 90.75 91 ASP A C 1
ATOM 737 O O . ASP A 1 91 ? 0.520 -6.054 -3.060 1.00 90.75 91 ASP A O 1
ATOM 741 N N . PHE A 1 92 ? -0.998 -4.564 -3.763 1.00 89.12 92 PHE A N 1
ATOM 742 C CA . PHE A 1 92 ? -0.318 -4.308 -5.032 1.00 89.12 92 PHE A CA 1
ATOM 743 C C . PHE A 1 92 ? 1.117 -3.785 -4.838 1.00 89.12 92 PHE A C 1
ATOM 745 O O . PHE A 1 92 ? 2.041 -4.265 -5.497 1.00 89.12 92 PHE A O 1
ATOM 752 N N . LEU A 1 93 ? 1.340 -2.826 -3.933 1.00 90.25 93 LEU A N 1
ATOM 753 C CA . LEU A 1 93 ? 2.690 -2.314 -3.661 1.00 90.25 93 LEU A CA 1
ATOM 754 C C . LEU A 1 93 ? 3.605 -3.404 -3.078 1.00 90.25 93 LEU A C 1
ATOM 756 O O . LEU A 1 93 ? 4.787 -3.456 -3.417 1.00 90.25 93 LEU A O 1
ATOM 760 N N . LEU A 1 94 ? 3.074 -4.299 -2.240 1.00 89.94 94 LEU A N 1
ATOM 761 C CA . LEU A 1 94 ? 3.809 -5.454 -1.721 1.00 89.94 94 LEU A CA 1
ATOM 762 C C . LEU A 1 94 ? 4.202 -6.429 -2.839 1.00 89.94 94 LEU A C 1
ATOM 764 O O . LEU A 1 94 ? 5.340 -6.899 -2.863 1.00 89.94 94 LEU A O 1
ATOM 768 N N . GLU A 1 95 ? 3.302 -6.702 -3.785 1.00 87.38 95 GLU A N 1
ATOM 769 C CA . GLU A 1 95 ? 3.601 -7.525 -4.964 1.00 87.38 95 GLU A CA 1
ATOM 770 C C . GLU A 1 95 ? 4.684 -6.887 -5.841 1.00 87.38 95 GLU A C 1
ATOM 772 O O . GLU A 1 95 ? 5.593 -7.572 -6.317 1.00 87.38 95 GLU A O 1
ATOM 777 N N . VAL A 1 96 ? 4.622 -5.565 -6.024 1.00 82.88 96 VAL A N 1
ATOM 778 C CA . VAL A 1 96 ? 5.659 -4.796 -6.717 1.00 82.88 96 VAL A CA 1
ATOM 779 C C . VAL A 1 96 ? 7.007 -4.959 -6.013 1.00 82.88 96 VAL A C 1
ATOM 781 O O . VAL A 1 96 ? 7.984 -5.346 -6.651 1.00 82.88 96 VAL A O 1
ATOM 784 N N . LEU A 1 97 ? 7.067 -4.717 -4.702 1.00 83.88 97 LEU A N 1
ATOM 785 C CA . LEU A 1 97 ? 8.296 -4.840 -3.911 1.00 83.88 97 LEU A CA 1
ATOM 786 C C . LEU A 1 97 ? 8.897 -6.247 -3.981 1.00 83.88 97 LEU A C 1
ATOM 788 O O . LEU A 1 97 ? 10.115 -6.381 -4.087 1.00 83.88 97 LEU A O 1
ATOM 792 N N . ALA A 1 98 ? 8.058 -7.286 -3.976 1.00 82.44 98 ALA A N 1
ATOM 793 C CA . ALA A 1 98 ? 8.500 -8.671 -4.120 1.00 82.44 98 ALA A CA 1
ATOM 794 C C . ALA A 1 98 ? 9.134 -8.945 -5.495 1.00 82.44 98 ALA A C 1
ATOM 796 O O . ALA A 1 98 ? 10.081 -9.720 -5.604 1.00 82.44 98 ALA A O 1
ATOM 797 N N . LYS A 1 99 ? 8.660 -8.283 -6.558 1.00 76.25 99 LYS A N 1
ATOM 798 C CA . LYS A 1 99 ? 9.264 -8.393 -7.896 1.00 76.25 99 LYS A CA 1
ATOM 799 C C . LYS A 1 99 ? 10.600 -7.673 -8.023 1.00 76.25 99 LYS A C 1
ATOM 801 O O . LYS A 1 99 ? 11.384 -8.036 -8.894 1.00 76.25 99 LYS A O 1
ATOM 806 N N . PHE A 1 100 ? 10.873 -6.694 -7.166 1.00 72.19 100 PHE A N 1
ATOM 807 C CA . PHE A 1 100 ? 12.141 -5.965 -7.121 1.00 72.19 100 PHE A CA 1
ATOM 808 C C . PHE A 1 100 ? 13.136 -6.522 -6.096 1.00 72.19 100 PHE A C 1
ATOM 810 O O . PHE A 1 100 ? 14.141 -5.875 -5.807 1.00 72.19 100 PHE A O 1
ATOM 817 N N . ASP A 1 101 ? 12.938 -7.754 -5.615 1.00 62.75 101 ASP A N 1
ATOM 818 C CA . ASP A 1 101 ? 13.893 -8.443 -4.729 1.00 62.75 101 ASP A CA 1
ATOM 819 C C . ASP A 1 101 ? 15.306 -8.605 -5.338 1.00 62.75 101 ASP A C 1
ATOM 821 O O . ASP A 1 101 ? 16.257 -8.930 -4.626 1.00 62.75 101 ASP A O 1
ATOM 825 N N . TRP A 1 102 ? 15.465 -8.348 -6.644 1.00 59.28 102 TRP A N 1
ATOM 826 C CA . TRP A 1 102 ? 16.740 -8.343 -7.368 1.00 59.28 102 TRP A CA 1
ATOM 827 C C . TRP A 1 102 ? 17.496 -7.006 -7.334 1.00 59.28 102 TRP A C 1
ATOM 829 O O . TRP A 1 102 ? 18.620 -6.972 -7.833 1.00 59.28 102 TRP A O 1
ATOM 839 N N . ILE A 1 103 ? 16.948 -5.926 -6.753 1.00 60.62 103 ILE A N 1
ATOM 840 C CA . ILE A 1 103 ? 17.738 -4.719 -6.458 1.00 60.62 103 ILE A CA 1
ATOM 841 C C . ILE A 1 103 ? 18.753 -5.119 -5.374 1.00 60.62 103 ILE A C 1
ATOM 843 O O . ILE A 1 103 ? 18.452 -5.157 -4.180 1.00 60.62 103 ILE A O 1
ATOM 847 N N . GLU A 1 104 ? 19.917 -5.553 -5.868 1.00 56.62 104 GLU A N 1
ATOM 848 C CA . GLU A 1 104 ? 21.001 -6.280 -5.212 1.00 56.62 104 GLU A CA 1
ATOM 849 C C . GLU A 1 104 ? 21.226 -5.883 -3.757 1.00 56.62 104 GLU A C 1
ATOM 851 O O . GLU A 1 104 ? 21.226 -4.700 -3.448 1.00 56.62 104 GLU A O 1
ATOM 856 N N . SER A 1 105 ? 21.491 -6.894 -2.915 1.00 59.19 105 SER A N 1
ATOM 857 C CA . SER A 1 105 ? 22.150 -6.931 -1.586 1.00 59.19 105 SER A CA 1
ATOM 858 C C . SER A 1 105 ? 22.144 -5.686 -0.670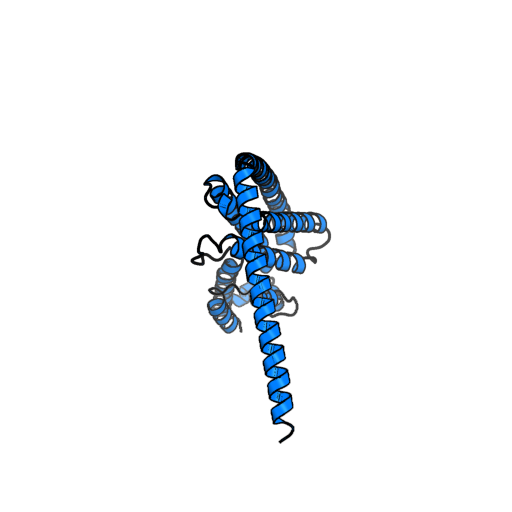 1.00 59.19 105 SER A C 1
ATOM 860 O O . SER A 1 105 ? 21.859 -5.821 0.518 1.00 59.19 105 SER A O 1
ATOM 862 N N . TYR A 1 106 ? 22.428 -4.501 -1.202 1.00 59.88 106 TYR A N 1
ATOM 863 C CA . TYR A 1 106 ? 22.453 -3.176 -0.596 1.00 59.88 106 TYR A CA 1
ATOM 864 C C . TYR A 1 106 ? 21.133 -2.767 0.069 1.00 59.88 106 TYR A C 1
ATOM 866 O O . TYR A 1 106 ? 21.137 -2.196 1.158 1.00 59.88 106 TYR A O 1
ATOM 874 N N . LEU A 1 107 ? 19.991 -3.087 -0.551 1.00 65.00 107 LEU A N 1
ATOM 875 C CA . LEU A 1 107 ? 18.676 -2.639 -0.072 1.00 65.00 107 LEU A CA 1
ATOM 876 C C . LEU A 1 107 ? 17.824 -3.749 0.538 1.00 65.00 107 LEU A C 1
ATOM 878 O O . LEU A 1 107 ? 16.753 -3.466 1.073 1.00 65.00 107 LEU A O 1
ATOM 882 N N . LYS A 1 108 ? 18.311 -4.995 0.546 1.00 69.81 108 LYS A N 1
ATOM 883 C CA . LYS A 1 108 ? 17.552 -6.169 1.003 1.00 69.81 108 LYS A CA 1
ATOM 884 C C . LYS A 1 108 ? 16.964 -5.987 2.407 1.00 69.81 108 LYS A C 1
ATOM 886 O O . LYS A 1 108 ? 15.793 -6.279 2.622 1.00 69.81 108 LYS A O 1
ATOM 891 N N . GLY A 1 109 ? 17.750 -5.454 3.344 1.00 72.94 109 GLY A N 1
ATOM 892 C CA . GLY A 1 109 ? 17.282 -5.197 4.710 1.00 72.94 109 GLY A CA 1
ATOM 893 C C . GLY A 1 109 ? 16.225 -4.092 4.789 1.00 72.94 109 GLY A C 1
ATOM 894 O O . GLY A 1 109 ? 15.237 -4.236 5.500 1.00 72.94 109 GLY A O 1
ATOM 895 N N . ARG A 1 110 ? 16.382 -3.002 4.028 1.00 77.12 110 ARG A N 1
ATOM 896 C CA . ARG A 1 110 ? 15.438 -1.872 4.059 1.00 77.12 110 ARG A CA 1
ATOM 897 C C . ARG A 1 110 ? 14.149 -2.154 3.280 1.00 77.12 110 ARG A C 1
ATOM 899 O O . ARG A 1 110 ? 13.092 -1.702 3.706 1.00 77.12 110 ARG A O 1
ATOM 906 N N . ASN A 1 111 ? 14.214 -2.947 2.207 1.00 80.88 111 ASN A N 1
ATOM 907 C CA . ASN A 1 111 ? 13.035 -3.456 1.498 1.00 80.88 111 ASN A CA 1
ATOM 908 C C . ASN A 1 111 ? 12.159 -4.296 2.441 1.00 80.88 111 ASN A C 1
ATOM 910 O O . ASN A 1 111 ? 10.957 -4.074 2.541 1.00 80.88 111 ASN A O 1
ATOM 914 N N . GLN A 1 112 ? 12.775 -5.204 3.207 1.00 84.62 112 GLN A N 1
ATOM 915 C CA . GLN A 1 112 ? 12.058 -6.007 4.201 1.00 84.62 112 GLN A CA 1
ATOM 916 C C . GLN A 1 112 ? 11.373 -5.142 5.261 1.00 84.62 112 GLN A C 1
ATOM 918 O O . GLN A 1 112 ? 10.227 -5.417 5.609 1.00 84.62 112 GLN A O 1
ATOM 923 N N . ILE A 1 113 ? 12.040 -4.083 5.734 1.00 88.44 113 ILE A N 1
ATOM 924 C CA . ILE A 1 113 ? 11.435 -3.126 6.670 1.00 88.44 113 ILE A CA 1
ATOM 925 C C . ILE A 1 113 ? 10.214 -2.463 6.022 1.00 88.44 113 ILE A C 1
ATOM 927 O O . ILE A 1 113 ? 9.132 -2.528 6.592 1.00 88.44 113 ILE A O 1
ATOM 931 N N . LEU A 1 114 ? 10.339 -1.911 4.811 1.00 90.06 114 LEU A N 1
ATOM 932 C CA . LEU A 1 114 ? 9.213 -1.271 4.122 1.00 90.06 114 LEU A CA 1
ATOM 933 C C . LEU A 1 114 ? 8.025 -2.231 3.924 1.00 90.06 114 LEU A C 1
ATOM 935 O O . LEU A 1 114 ? 6.880 -1.853 4.160 1.00 90.06 114 LEU A O 1
ATOM 939 N N . GLN A 1 115 ? 8.281 -3.490 3.555 1.00 90.69 115 GLN A N 1
ATOM 940 C CA . GLN A 1 115 ? 7.231 -4.508 3.449 1.00 90.69 115 GLN A CA 1
ATOM 941 C C . GLN A 1 115 ? 6.547 -4.791 4.794 1.00 90.69 115 GLN A C 1
ATOM 943 O O . GLN A 1 115 ? 5.334 -4.996 4.834 1.00 90.69 115 GLN A O 1
ATOM 948 N N . MET A 1 116 ? 7.300 -4.833 5.898 1.00 91.50 116 MET A N 1
ATOM 949 C CA . MET A 1 116 ? 6.730 -5.011 7.239 1.00 91.50 116 MET A CA 1
ATOM 950 C C . MET A 1 116 ? 5.861 -3.819 7.641 1.00 91.50 116 MET A C 1
ATOM 952 O O . MET A 1 116 ? 4.757 -4.019 8.143 1.00 91.50 116 MET A O 1
ATOM 956 N N . GLU A 1 117 ? 6.327 -2.601 7.373 1.00 93.38 117 GLU A N 1
ATOM 957 C CA . GLU A 1 117 ? 5.582 -1.375 7.657 1.00 93.38 117 GLU A CA 1
ATOM 958 C C . GLU A 1 117 ? 4.261 -1.311 6.870 1.00 93.38 117 GLU A C 1
ATOM 960 O O . GLU A 1 117 ? 3.208 -1.018 7.433 1.00 93.38 117 GLU A O 1
ATOM 965 N N . LEU A 1 118 ? 4.271 -1.685 5.587 1.00 93.62 118 LEU A N 1
ATOM 966 C CA . LEU A 1 118 ? 3.053 -1.792 4.776 1.00 93.62 118 LEU A CA 1
ATOM 967 C C . LEU A 1 118 ? 2.078 -2.854 5.313 1.00 93.62 118 LEU A C 1
ATOM 969 O O . LEU A 1 118 ? 0.875 -2.609 5.391 1.00 93.62 118 LEU A O 1
ATOM 973 N N . LYS A 1 119 ? 2.579 -4.019 5.743 1.00 93.62 119 LYS A N 1
ATOM 974 C CA . LYS A 1 119 ? 1.742 -5.064 6.361 1.00 93.62 119 LYS A CA 1
ATOM 975 C C . LYS A 1 119 ? 1.115 -4.605 7.676 1.00 93.62 119 LYS A C 1
ATOM 977 O O . LYS A 1 119 ? -0.022 -4.972 7.962 1.00 93.62 119 LYS A O 1
ATOM 982 N N . LEU A 1 120 ? 1.822 -3.791 8.459 1.00 91.69 120 LEU A N 1
ATOM 983 C CA . LEU A 1 120 ? 1.277 -3.192 9.676 1.00 91.69 120 LEU A CA 1
ATOM 984 C C . LEU A 1 120 ? 0.074 -2.292 9.362 1.00 91.69 120 LEU A C 1
ATOM 986 O O . LEU A 1 120 ? -0.924 -2.347 10.080 1.00 91.69 120 LEU A O 1
ATOM 990 N N . LEU A 1 121 ? 0.128 -1.524 8.268 1.00 92.06 121 LEU A N 1
ATOM 991 C CA . LEU A 1 121 ? -1.011 -0.717 7.822 1.00 92.06 121 LEU A CA 1
ATOM 992 C C . LEU A 1 121 ? -2.222 -1.580 7.451 1.00 92.06 121 LEU A C 1
ATOM 994 O O . LEU A 1 121 ? -3.333 -1.237 7.845 1.00 92.06 121 LEU A O 1
ATOM 998 N N . ILE A 1 122 ? -2.025 -2.709 6.756 1.00 89.69 122 ILE A N 1
ATOM 999 C CA . ILE A 1 122 ? -3.118 -3.649 6.442 1.00 89.69 122 ILE A CA 1
ATOM 1000 C C . ILE A 1 122 ? -3.794 -4.142 7.724 1.00 89.69 122 ILE A C 1
ATOM 1002 O O . ILE A 1 122 ? -5.020 -4.117 7.817 1.00 89.69 122 ILE A O 1
ATOM 1006 N N . ILE A 1 123 ? -3.003 -4.554 8.722 1.00 88.25 123 ILE A N 1
ATOM 1007 C CA . ILE A 1 123 ? -3.528 -5.025 10.012 1.00 88.25 123 ILE A CA 1
ATOM 1008 C C . ILE A 1 123 ? -4.367 -3.925 10.669 1.00 88.25 123 ILE A C 1
ATOM 1010 O O . ILE A 1 123 ? -5.515 -4.159 11.037 1.00 88.25 123 ILE A O 1
ATOM 1014 N N . TYR A 1 124 ? -3.833 -2.704 10.747 1.00 86.94 124 TYR A N 1
ATOM 1015 C CA . TYR A 1 124 ? -4.551 -1.573 11.331 1.00 86.94 124 TYR A CA 1
ATOM 1016 C C . TYR A 1 124 ? -5.870 -1.266 10.596 1.00 86.94 124 TYR A C 1
ATOM 1018 O O . TYR A 1 124 ? -6.907 -1.073 11.233 1.00 86.94 124 TYR A O 1
ATOM 1026 N N . LEU A 1 125 ? -5.859 -1.257 9.259 1.00 86.94 125 LEU A N 1
ATOM 1027 C CA . LEU A 1 125 ? -7.045 -0.995 8.436 1.00 86.94 125 LEU A CA 1
ATOM 1028 C C . LEU A 1 125 ? -8.121 -2.080 8.586 1.00 86.94 125 LEU A C 1
ATOM 1030 O O . LEU A 1 125 ? -9.309 -1.753 8.544 1.00 86.94 125 LEU A O 1
ATOM 1034 N N . GLY A 1 126 ? -7.711 -3.339 8.774 1.00 82.81 126 GLY A N 1
ATOM 1035 C CA . GLY A 1 126 ? -8.608 -4.471 9.017 1.00 82.81 126 GLY A CA 1
ATOM 1036 C C . GLY A 1 126 ? -9.217 -4.481 10.423 1.00 82.81 126 GLY A C 1
ATOM 1037 O O . GLY A 1 126 ? -10.390 -4.817 10.578 1.00 82.81 126 GLY A O 1
ATOM 1038 N N . ASP A 1 127 ? -8.452 -4.058 11.433 1.00 74.12 127 ASP A N 1
ATOM 1039 C CA . ASP A 1 127 ? -8.879 -4.048 12.840 1.00 74.12 127 ASP A CA 1
ATOM 1040 C C . ASP A 1 127 ? -9.631 -2.768 13.248 1.00 74.12 127 ASP A C 1
ATOM 1042 O O . ASP A 1 127 ? -10.184 -2.694 14.350 1.00 74.12 127 ASP A O 1
ATOM 1046 N N . THR A 1 128 ? -9.679 -1.748 12.383 1.00 69.12 128 THR A N 1
ATOM 1047 C CA . THR A 1 128 ? -10.367 -0.483 12.679 1.00 69.12 128 THR A CA 1
ATOM 1048 C C . THR A 1 128 ? -11.885 -0.708 12.778 1.00 69.12 128 THR A C 1
ATOM 1050 O O . THR A 1 128 ? -12.531 -1.017 11.773 1.00 69.12 128 THR A O 1
ATOM 1053 N N . PRO A 1 129 ? -12.514 -0.526 13.959 1.00 60.59 129 PRO A N 1
ATOM 1054 C CA . PRO A 1 129 ? -13.945 -0.760 14.116 1.00 60.59 129 PRO A CA 1
ATOM 1055 C C . PRO A 1 129 ? -14.752 0.228 13.270 1.00 60.59 129 PRO A C 1
ATOM 1057 O O . PRO A 1 129 ? -14.509 1.431 13.335 1.00 60.59 129 PRO A O 1
ATOM 1060 N N . LEU A 1 130 ? -15.790 -0.244 12.572 1.00 56.91 130 LEU A N 1
ATOM 1061 C CA . LEU A 1 130 ? -16.711 0.603 11.788 1.00 56.91 130 LEU A CA 1
ATOM 1062 C C . LEU A 1 130 ? -17.266 1.801 12.586 1.00 56.91 130 LEU A C 1
ATOM 1064 O O . LEU A 1 130 ? -17.455 2.879 12.039 1.00 56.91 130 LEU A O 1
ATOM 1068 N N . GLN A 1 131 ? -17.474 1.627 13.895 1.00 53.75 131 GLN A N 1
ATOM 1069 C CA . GLN A 1 131 ? -17.960 2.673 14.806 1.00 53.75 131 GLN A CA 1
ATOM 1070 C C . GLN A 1 131 ? -16.908 3.755 15.108 1.00 53.75 131 GLN A C 1
ATOM 1072 O O . GLN A 1 131 ? -17.266 4.870 15.470 1.00 53.75 131 GLN A O 1
ATOM 1077 N N . ALA A 1 132 ? -15.615 3.449 14.960 1.00 59.44 132 ALA A N 1
ATOM 1078 C CA . ALA A 1 132 ? -14.534 4.408 15.167 1.00 59.44 132 ALA A CA 1
ATOM 1079 C C . ALA A 1 132 ? -14.352 5.342 13.960 1.00 59.44 132 ALA A C 1
ATOM 1081 O O . ALA A 1 132 ? -13.841 6.441 14.135 1.00 59.44 132 ALA A O 1
ATOM 1082 N N . ILE A 1 133 ? -14.795 4.956 12.758 1.00 59.22 133 ILE A N 1
ATOM 1083 C CA . ILE A 1 133 ? -14.640 5.739 11.513 1.00 59.22 133 ILE A CA 1
ATOM 1084 C C . ILE A 1 133 ? -15.409 7.073 11.568 1.00 59.22 133 ILE A C 1
ATOM 1086 O O . ILE A 1 133 ? -15.032 8.048 10.916 1.00 59.22 133 ILE A O 1
ATOM 1090 N N . GLU A 1 134 ? -16.463 7.156 12.383 1.00 61.34 134 GLU A N 1
ATOM 1091 C CA . GLU A 1 134 ? -17.216 8.398 12.594 1.00 61.34 134 GLU A CA 1
ATOM 1092 C C . GLU A 1 134 ? -16.450 9.429 13.440 1.00 61.34 134 GLU A C 1
ATOM 1094 O O . GLU A 1 134 ? -16.761 10.621 13.375 1.00 61.34 134 GLU A O 1
ATOM 1099 N N . LEU A 1 135 ? -15.423 9.002 14.185 1.00 72.38 135 LEU A N 1
ATOM 1100 C CA . LEU A 1 135 ? -14.567 9.891 14.963 1.00 72.38 135 LEU A CA 1
ATOM 1101 C C . LEU A 1 135 ? -13.623 10.660 14.030 1.00 72.38 135 LEU A C 1
ATOM 1103 O O . LEU A 1 135 ? -12.909 10.076 13.215 1.00 72.38 135 LEU A O 1
ATOM 1107 N N . GLU A 1 136 ? -13.575 11.981 14.190 1.00 76.69 136 GLU A N 1
ATOM 1108 C CA . GLU A 1 136 ? -12.748 12.866 13.359 1.00 76.69 136 GLU A CA 1
ATOM 1109 C C . GLU A 1 136 ? -11.254 12.497 13.410 1.00 76.69 136 GLU A C 1
ATOM 1111 O O . GLU A 1 136 ? -10.541 12.578 12.410 1.00 76.69 136 GLU A O 1
ATOM 1116 N N . GLU A 1 137 ? -10.789 11.999 14.558 1.00 77.62 137 GLU A N 1
ATOM 1117 C CA . GLU A 1 137 ? -9.422 11.502 14.730 1.00 77.62 137 GLU A CA 1
ATOM 1118 C C . GLU A 1 137 ? -9.125 10.285 13.841 1.00 77.62 137 GLU A C 1
ATOM 1120 O O . GLU A 1 137 ? -8.045 10.205 13.262 1.00 77.62 137 GLU A O 1
ATOM 1125 N N . THR A 1 138 ? -10.080 9.366 13.674 1.00 79.50 138 THR A N 1
ATOM 1126 C CA . THR A 1 138 ? -9.919 8.189 12.806 1.00 79.50 138 THR A CA 1
ATOM 1127 C C . THR A 1 138 ? 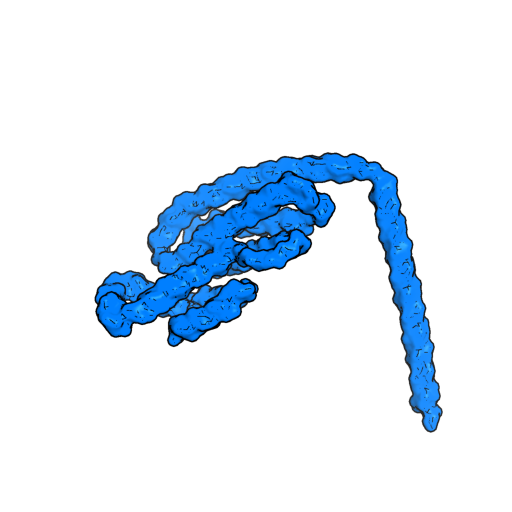-9.866 8.598 11.339 1.00 79.50 138 THR A C 1
ATOM 1129 O O . THR A 1 138 ? -9.026 8.103 10.595 1.00 79.50 138 THR A O 1
ATOM 1132 N N . LYS A 1 139 ? -10.706 9.551 10.911 1.00 81.31 139 LYS A N 1
ATOM 1133 C CA . LYS A 1 139 ? -10.671 10.079 9.533 1.00 81.31 139 LYS A CA 1
ATOM 1134 C C . LYS A 1 139 ? -9.341 10.750 9.206 1.00 81.31 139 LYS A C 1
ATOM 1136 O O . LYS A 1 139 ? -8.807 10.563 8.114 1.00 81.31 139 LYS A O 1
ATOM 1141 N N . SER A 1 140 ? -8.802 11.505 10.162 1.00 85.75 140 SER A N 1
ATOM 1142 C CA . SER A 1 140 ? -7.475 12.115 10.051 1.00 85.75 140 SER A CA 1
ATOM 1143 C C . SER A 1 140 ? -6.394 11.049 9.842 1.00 85.75 140 SER A C 1
ATOM 1145 O O . SER A 1 140 ? -5.577 11.166 8.933 1.00 85.75 140 SER A O 1
ATOM 1147 N N . ILE A 1 141 ? -6.453 9.945 10.593 1.00 87.75 141 ILE A N 1
ATOM 1148 C CA . ILE A 1 141 ? -5.504 8.834 10.445 1.00 87.75 141 ILE A CA 1
ATOM 1149 C C . ILE A 1 141 ? -5.658 8.130 9.104 1.00 87.75 141 ILE A C 1
ATOM 1151 O O . ILE A 1 141 ? -4.653 7.865 8.459 1.00 87.75 141 ILE A O 1
ATOM 1155 N N . LEU A 1 142 ? -6.880 7.865 8.643 1.00 87.12 142 LEU A N 1
ATOM 1156 C CA . LEU A 1 142 ? -7.101 7.266 7.323 1.00 87.12 142 LEU A CA 1
ATOM 1157 C C . LEU A 1 142 ? -6.553 8.154 6.197 1.00 87.12 142 LEU A C 1
ATOM 1159 O O . LEU A 1 142 ? -5.948 7.644 5.258 1.00 87.12 142 LEU A O 1
ATOM 1163 N N . THR A 1 143 ? -6.692 9.475 6.327 1.00 88.19 143 THR A N 1
ATOM 1164 C CA . THR A 1 143 ? -6.115 10.446 5.381 1.00 88.19 143 THR A CA 1
ATOM 1165 C C . THR A 1 143 ? -4.585 10.405 5.407 1.00 88.19 143 THR A C 1
ATOM 1167 O O . THR A 1 143 ? -3.941 10.416 4.358 1.00 88.19 143 THR A O 1
ATOM 1170 N N . ASP A 1 144 ? -3.990 10.311 6.598 1.00 91.12 144 ASP A N 1
ATOM 1171 C CA . ASP A 1 144 ? -2.544 10.153 6.759 1.00 91.12 144 ASP A CA 1
ATOM 1172 C C . ASP A 1 144 ? -2.046 8.817 6.161 1.00 91.12 144 ASP A C 1
ATOM 1174 O O . ASP A 1 144 ? -0.990 8.800 5.526 1.00 91.12 144 ASP A O 1
ATOM 1178 N N . ILE A 1 145 ? -2.804 7.715 6.301 1.00 91.62 145 ILE A N 1
ATOM 1179 C CA . ILE A 1 145 ? -2.502 6.421 5.656 1.00 91.62 145 ILE A CA 1
ATOM 1180 C C . ILE A 1 145 ? -2.542 6.574 4.143 1.00 91.62 145 ILE A C 1
ATOM 1182 O O . ILE A 1 145 ? -1.592 6.187 3.470 1.00 91.62 145 ILE A O 1
ATOM 1186 N N . GLU A 1 146 ? -3.618 7.143 3.601 1.00 91.38 146 GLU A N 1
ATOM 1187 C CA . GLU A 1 146 ? -3.756 7.367 2.164 1.00 91.38 146 GLU A CA 1
ATOM 1188 C C . GLU A 1 146 ? -2.564 8.167 1.620 1.00 91.38 146 GLU A C 1
ATOM 1190 O O . GLU A 1 146 ? -1.950 7.778 0.624 1.00 91.38 146 GLU A O 1
ATOM 1195 N N . ALA A 1 147 ? -2.186 9.257 2.293 1.00 92.31 147 ALA A N 1
ATOM 1196 C CA . ALA A 1 147 ? -1.039 10.072 1.911 1.00 92.31 147 ALA A CA 1
ATOM 1197 C C . ALA A 1 147 ? 0.278 9.279 1.960 1.00 92.31 147 ALA A C 1
ATOM 1199 O O . ALA A 1 147 ? 1.066 9.343 1.014 1.00 92.31 147 ALA A O 1
ATOM 1200 N N . LEU A 1 148 ? 0.501 8.506 3.026 1.00 94.00 148 LEU A N 1
ATOM 1201 C CA . LEU A 1 148 ? 1.714 7.711 3.204 1.00 94.00 148 LEU A CA 1
ATOM 1202 C C . LEU A 1 148 ? 1.830 6.610 2.144 1.00 94.00 148 LEU A C 1
ATOM 1204 O O . LEU A 1 148 ? 2.884 6.443 1.539 1.00 94.00 148 LEU A O 1
ATOM 1208 N N . VAL A 1 149 ? 0.746 5.889 1.865 1.00 93.31 149 VAL A N 1
ATOM 1209 C CA . VAL A 1 149 ? 0.740 4.810 0.870 1.00 93.31 149 VAL A CA 1
ATOM 1210 C C . VAL A 1 149 ? 0.883 5.373 -0.554 1.00 93.31 149 VAL A C 1
ATOM 1212 O O . VAL A 1 149 ? 1.602 4.797 -1.371 1.00 93.31 149 VAL A O 1
ATOM 1215 N N . ASN A 1 150 ? 0.298 6.538 -0.853 1.00 93.50 150 ASN A N 1
ATOM 1216 C CA . ASN A 1 150 ? 0.553 7.264 -2.106 1.00 93.50 150 ASN A CA 1
ATOM 1217 C C . ASN A 1 150 ? 2.018 7.696 -2.256 1.00 93.50 150 ASN A C 1
ATOM 1219 O O . ASN A 1 150 ? 2.560 7.701 -3.366 1.00 93.50 150 ASN A O 1
ATOM 1223 N N . GLU A 1 151 ? 2.669 8.060 -1.154 1.00 93.75 151 GLU A N 1
ATOM 1224 C CA . GLU A 1 151 ? 4.091 8.378 -1.151 1.00 93.75 151 GLU A CA 1
ATOM 1225 C C . GLU A 1 151 ? 4.942 7.138 -1.440 1.00 93.75 151 GLU A C 1
ATOM 1227 O O . GLU A 1 151 ? 5.857 7.213 -2.258 1.00 93.75 151 GLU A O 1
ATOM 1232 N N . VAL A 1 152 ? 4.592 5.981 -0.866 1.00 92.06 152 VAL A N 1
ATOM 1233 C CA . VAL A 1 152 ? 5.231 4.699 -1.207 1.00 92.06 152 VAL A CA 1
ATOM 1234 C C . VAL A 1 152 ? 5.044 4.386 -2.690 1.00 92.06 152 VAL A C 1
ATOM 1236 O O . VAL A 1 152 ? 6.015 4.073 -3.372 1.00 92.06 152 VAL A O 1
ATOM 1239 N N . GLY A 1 153 ? 3.829 4.525 -3.227 1.00 90.75 153 GLY A N 1
ATOM 1240 C CA . GLY A 1 153 ? 3.582 4.359 -4.661 1.00 90.75 153 GLY A CA 1
ATOM 1241 C C . GLY A 1 153 ? 4.468 5.279 -5.506 1.00 90.75 153 GLY A C 1
ATOM 1242 O O . GLY A 1 153 ? 5.154 4.823 -6.421 1.00 90.75 153 GLY A O 1
ATOM 1243 N N . SER A 1 154 ? 4.540 6.560 -5.141 1.00 89.75 154 SER A N 1
ATOM 1244 C CA . SER A 1 154 ? 5.390 7.549 -5.815 1.00 89.75 154 SER A CA 1
ATOM 1245 C C . SER A 1 154 ? 6.883 7.230 -5.714 1.00 89.75 154 SER A C 1
ATOM 1247 O O . SER A 1 154 ? 7.621 7.523 -6.649 1.00 89.75 154 SER A O 1
ATOM 1249 N N . PHE A 1 155 ? 7.323 6.622 -4.613 1.00 88.56 155 PHE A N 1
ATOM 1250 C CA . PHE A 1 155 ? 8.688 6.138 -4.422 1.00 88.56 155 PHE A CA 1
ATOM 1251 C C . PHE A 1 155 ? 8.996 4.915 -5.303 1.00 88.56 155 PHE A C 1
ATOM 1253 O O . PHE A 1 155 ? 10.097 4.807 -5.835 1.00 88.56 155 P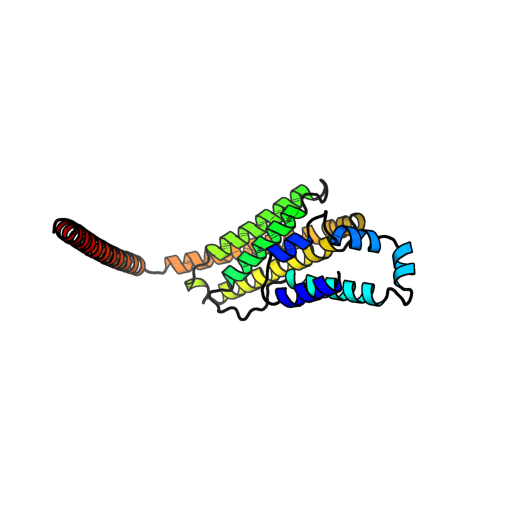HE A O 1
ATOM 1260 N N . LEU A 1 156 ? 8.027 4.016 -5.512 1.00 85.06 156 LEU A N 1
ATOM 1261 C CA . LEU A 1 156 ? 8.207 2.832 -6.360 1.00 85.06 156 LEU A CA 1
ATOM 1262 C C . LEU A 1 156 ? 8.098 3.138 -7.857 1.00 85.06 156 LEU A C 1
ATOM 1264 O O . LEU A 1 156 ? 8.718 2.459 -8.668 1.00 85.06 156 LEU A O 1
ATOM 1268 N N . TYR A 1 157 ? 7.347 4.166 -8.245 1.00 84.50 157 TYR A N 1
ATOM 1269 C CA . TYR A 1 157 ? 7.111 4.510 -9.648 1.00 84.50 157 TYR A CA 1
ATOM 1270 C C . TYR A 1 157 ? 8.392 4.744 -10.497 1.00 84.50 157 TYR A C 1
ATOM 1272 O O . TYR A 1 157 ? 8.463 4.256 -11.627 1.00 84.50 157 TYR A O 1
ATOM 1280 N N . PRO A 1 158 ? 9.439 5.443 -10.018 1.00 79.25 158 PRO A N 1
ATOM 1281 C CA . PRO A 1 158 ? 10.684 5.594 -10.773 1.00 79.25 158 PRO A CA 1
ATOM 1282 C C . PRO A 1 158 ? 11.440 4.276 -10.988 1.00 79.25 158 PRO A C 1
ATOM 1284 O O . PRO A 1 158 ? 12.151 4.150 -11.986 1.00 79.25 158 PRO A O 1
ATOM 1287 N N . LEU A 1 159 ? 11.253 3.273 -10.114 1.00 75.69 159 LEU A N 1
ATOM 1288 C CA . LEU A 1 159 ? 11.929 1.966 -10.208 1.00 75.69 159 LEU A CA 1
ATOM 1289 C C . LEU A 1 159 ? 11.644 1.245 -11.526 1.00 75.69 159 LEU A C 1
ATOM 1291 O O . LEU A 1 159 ? 12.421 0.393 -11.950 1.00 75.69 159 LEU A O 1
ATOM 1295 N N . PHE A 1 160 ? 10.540 1.594 -12.185 1.00 70.56 160 PHE A N 1
ATOM 1296 C CA . PHE A 1 160 ? 10.157 1.004 -13.459 1.00 70.56 160 PHE A CA 1
ATOM 1297 C C . PHE A 1 160 ? 10.927 1.575 -14.641 1.00 70.56 160 PHE A C 1
ATOM 1299 O O . PHE A 1 160 ? 11.136 0.859 -15.612 1.00 70.56 160 PHE A O 1
ATOM 1306 N N . PHE A 1 161 ? 11.340 2.839 -14.603 1.00 69.62 161 PHE A N 1
ATOM 1307 C CA . PHE A 1 161 ? 11.818 3.532 -15.805 1.00 69.62 161 PHE A CA 1
ATOM 1308 C C . PHE A 1 161 ? 13.279 3.969 -15.731 1.00 69.62 161 PHE A C 1
ATOM 1310 O O . PHE A 1 161 ? 13.867 4.290 -16.764 1.00 69.62 161 PHE A O 1
ATOM 1317 N N . THR A 1 162 ? 13.878 3.979 -14.543 1.00 65.69 162 THR A N 1
ATOM 1318 C CA . THR A 1 162 ? 15.219 4.532 -14.334 1.00 65.69 162 THR A CA 1
ATOM 1319 C C . THR A 1 162 ? 16.293 3.437 -14.347 1.00 65.69 162 THR A C 1
ATOM 1321 O O . THR A 1 162 ? 16.050 2.294 -13.976 1.00 65.69 162 THR A O 1
ATOM 1324 N N . GLY A 1 163 ? 17.501 3.779 -14.803 1.00 61.38 163 GLY A N 1
ATOM 1325 C CA . GLY A 1 163 ? 18.645 2.864 -14.838 1.00 61.38 163 GLY A CA 1
ATOM 1326 C C . GLY A 1 163 ? 19.146 2.429 -13.463 1.00 61.38 163 GLY A C 1
ATOM 1327 O O . GLY A 1 163 ? 19.131 3.229 -12.530 1.00 61.38 163 GLY A O 1
ATOM 1328 N N . HIS A 1 164 ? 19.658 1.194 -13.353 1.00 60.97 164 HIS A N 1
ATOM 1329 C CA . HIS A 1 164 ? 20.080 0.584 -12.080 1.00 60.97 164 HIS A CA 1
ATOM 1330 C C . HIS A 1 164 ? 21.007 1.488 -11.246 1.00 60.97 164 HIS A C 1
ATOM 1332 O O . HIS A 1 164 ? 20.820 1.608 -10.041 1.00 60.97 164 HIS A O 1
ATOM 1338 N N . THR A 1 165 ? 21.967 2.178 -11.869 1.00 59.50 165 THR A N 1
ATOM 1339 C CA . THR A 1 165 ? 22.954 3.004 -11.149 1.00 59.50 165 THR A CA 1
ATOM 1340 C C . THR A 1 165 ? 22.372 4.305 -10.589 1.00 59.50 165 THR A C 1
ATOM 1342 O O . THR A 1 165 ? 22.702 4.692 -9.471 1.00 59.50 165 THR A O 1
ATOM 1345 N N . VAL A 1 166 ? 21.504 4.984 -11.346 1.00 64.12 166 VAL A N 1
ATOM 1346 C CA . VAL A 1 166 ? 20.849 6.232 -10.902 1.00 64.12 166 VAL A CA 1
ATOM 1347 C C . VAL A 1 166 ? 19.802 5.916 -9.833 1.00 64.12 166 VAL A C 1
ATOM 1349 O O . VAL A 1 166 ? 19.730 6.600 -8.816 1.00 64.12 166 VAL A O 1
ATOM 1352 N N . LEU A 1 167 ? 19.081 4.805 -10.011 1.00 69.75 167 LEU A N 1
ATOM 1353 C CA . LEU A 1 167 ? 18.105 4.305 -9.049 1.00 69.75 167 LEU A CA 1
ATOM 1354 C C . LEU A 1 167 ? 18.694 4.046 -7.669 1.00 69.75 167 LEU A C 1
ATOM 1356 O O . LEU A 1 167 ? 18.102 4.451 -6.678 1.00 69.75 167 LEU A O 1
ATOM 1360 N N . VAL A 1 168 ? 19.850 3.385 -7.577 1.00 69.38 168 VAL A N 1
ATOM 1361 C CA . VAL A 1 168 ? 20.433 3.032 -6.271 1.00 69.38 168 VAL A CA 1
ATOM 1362 C C . VAL A 1 168 ? 20.714 4.277 -5.423 1.00 69.38 168 VAL A C 1
ATOM 1364 O O . VAL A 1 168 ? 20.439 4.262 -4.226 1.00 69.38 168 VAL A O 1
ATOM 1367 N N . ILE A 1 169 ? 21.198 5.365 -6.032 1.00 72.69 169 ILE A N 1
ATOM 1368 C CA . ILE A 1 169 ? 21.493 6.620 -5.322 1.00 72.69 169 ILE A CA 1
ATOM 1369 C C . ILE A 1 169 ? 20.199 7.296 -4.859 1.00 72.69 169 ILE A C 1
ATOM 1371 O O . ILE A 1 169 ? 20.092 7.691 -3.699 1.00 72.69 169 ILE A O 1
ATOM 1375 N N . GLU A 1 170 ? 19.211 7.415 -5.748 1.00 76.81 170 GLU A N 1
ATOM 1376 C CA . GLU A 1 170 ? 17.927 8.044 -5.421 1.00 76.81 170 GLU A CA 1
ATOM 1377 C C . GLU A 1 170 ? 17.172 7.262 -4.340 1.00 76.81 170 GLU A C 1
ATOM 1379 O O . GLU A 1 170 ? 16.616 7.856 -3.412 1.00 76.81 170 GLU A O 1
ATOM 1384 N N . ILE A 1 171 ? 17.195 5.928 -4.408 1.00 78.25 171 ILE A N 1
ATOM 1385 C CA . ILE A 1 171 ? 16.578 5.061 -3.403 1.00 78.25 171 ILE A CA 1
ATOM 1386 C C . ILE A 1 171 ? 17.298 5.180 -2.060 1.00 78.25 171 ILE A C 1
ATOM 1388 O O . ILE A 1 171 ? 16.635 5.299 -1.031 1.00 78.25 171 ILE A O 1
ATOM 1392 N N . ASP A 1 172 ? 18.634 5.154 -2.040 1.00 78.56 172 ASP A N 1
ATOM 1393 C CA . ASP A 1 172 ? 1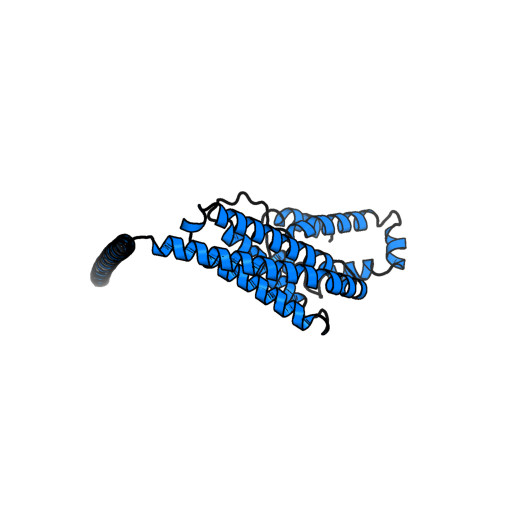9.387 5.235 -0.783 1.00 78.56 172 ASP A CA 1
ATOM 1394 C C . ASP A 1 172 ? 19.143 6.562 -0.050 1.00 78.56 172 ASP A C 1
ATOM 1396 O O . ASP A 1 172 ? 19.119 6.588 1.180 1.00 78.56 172 ASP A O 1
ATOM 1400 N N . GLN A 1 173 ? 18.876 7.640 -0.792 1.00 82.75 173 GLN A N 1
ATOM 1401 C CA . GLN A 1 173 ? 18.527 8.944 -0.229 1.00 82.75 173 GLN A CA 1
ATOM 1402 C C . GLN A 1 173 ? 17.067 9.035 0.230 1.00 82.75 173 GLN A C 1
ATOM 1404 O O . GLN A 1 173 ? 16.801 9.561 1.307 1.00 82.75 173 GLN A O 1
ATOM 1409 N N . SER A 1 174 ? 16.117 8.531 -0.560 1.00 87.31 174 SER A N 1
ATOM 1410 C CA . SER A 1 174 ? 14.680 8.731 -0.305 1.00 87.31 174 SER A CA 1
ATOM 1411 C C . SER A 1 174 ? 14.053 7.684 0.622 1.00 87.31 174 SER A C 1
ATOM 1413 O O . SER A 1 174 ? 13.127 7.997 1.373 1.00 87.31 174 SER A O 1
ATOM 1415 N N . LEU A 1 175 ? 14.563 6.448 0.631 1.00 87.75 175 LEU A N 1
ATOM 1416 C CA . LEU A 1 175 ? 14.021 5.371 1.461 1.00 87.75 175 LEU A CA 1
ATOM 1417 C C . LEU A 1 175 ? 14.141 5.649 2.973 1.00 87.75 175 LEU A C 1
ATOM 1419 O O . LEU A 1 175 ? 13.168 5.401 3.683 1.00 87.75 175 LEU A O 1
ATOM 1423 N N . PRO A 1 176 ? 15.260 6.179 3.510 1.00 89.31 176 PRO A N 1
ATOM 1424 C CA . PRO A 1 176 ? 15.340 6.542 4.926 1.00 89.31 176 PRO A CA 1
ATOM 1425 C C . PRO A 1 176 ? 14.299 7.584 5.348 1.00 89.31 176 PRO A C 1
ATOM 1427 O O . PRO A 1 176 ? 13.714 7.458 6.424 1.00 89.31 176 PRO A O 1
ATOM 1430 N N . ASP A 1 177 ? 14.036 8.581 4.502 1.00 91.50 177 ASP A N 1
ATOM 1431 C CA . ASP A 1 177 ? 13.031 9.611 4.776 1.00 91.50 177 ASP A CA 1
ATOM 1432 C C . ASP A 1 177 ? 11.617 9.023 4.787 1.00 91.50 177 ASP A C 1
ATOM 1434 O O . ASP A 1 177 ? 10.824 9.331 5.683 1.00 91.50 177 ASP A O 1
ATOM 1438 N N . LEU A 1 178 ? 11.321 8.115 3.852 1.00 92.50 178 LEU A N 1
ATOM 1439 C CA . LEU A 1 178 ? 10.062 7.373 3.820 1.00 92.50 178 LEU A CA 1
ATOM 1440 C C . LEU A 1 178 ? 9.887 6.511 5.080 1.00 92.50 178 LEU A C 1
ATOM 1442 O O . LEU A 1 178 ? 8.856 6.587 5.746 1.00 92.50 178 LEU A O 1
ATOM 1446 N N . LEU A 1 179 ? 10.912 5.746 5.468 1.00 91.75 179 LEU A N 1
ATOM 1447 C CA . LEU A 1 179 ? 10.883 4.931 6.688 1.00 91.75 179 LEU A CA 1
ATOM 1448 C C . LEU A 1 179 ? 10.710 5.789 7.948 1.00 91.75 179 LEU A C 1
ATOM 1450 O O . LEU A 1 179 ? 9.962 5.429 8.853 1.00 91.75 179 LEU A O 1
ATOM 1454 N N . LYS A 1 180 ? 11.324 6.974 7.999 1.00 93.75 180 LYS A N 1
ATOM 1455 C CA . LYS A 1 180 ? 11.124 7.920 9.103 1.00 93.75 180 LYS A CA 1
ATOM 1456 C C . LYS A 1 180 ? 9.674 8.405 9.197 1.00 93.75 180 LYS A C 1
ATOM 1458 O O . LYS A 1 180 ? 9.174 8.608 10.304 1.00 93.75 180 LYS A O 1
ATOM 1463 N N . LYS A 1 181 ? 8.981 8.583 8.069 1.00 94.31 181 LYS A N 1
ATOM 1464 C CA . LYS A 1 181 ? 7.546 8.913 8.066 1.00 94.31 181 LYS A CA 1
ATOM 1465 C C . LYS A 1 181 ? 6.703 7.773 8.630 1.00 94.31 181 LYS A C 1
ATOM 1467 O O . LYS A 1 181 ? 5.793 8.057 9.405 1.00 94.31 181 LYS A O 1
ATOM 1472 N N . PHE A 1 182 ? 7.050 6.519 8.336 1.00 93.06 182 PHE A N 1
ATOM 1473 C CA . PHE A 1 182 ? 6.428 5.357 8.979 1.00 93.06 182 PHE A CA 1
ATOM 1474 C C . PHE A 1 182 ? 6.635 5.349 10.495 1.00 93.06 1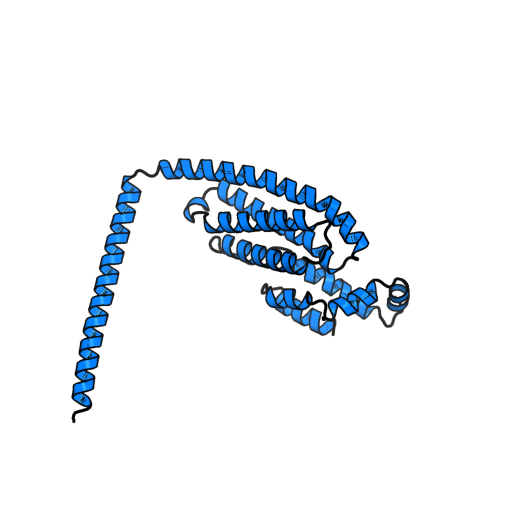82 PHE A C 1
ATOM 1476 O O . PHE A 1 182 ? 5.669 5.166 11.228 1.00 93.06 182 PHE A O 1
ATOM 1483 N N . GLU A 1 183 ? 7.842 5.637 10.990 1.00 93.31 183 GLU A N 1
ATOM 1484 C CA . GLU A 1 183 ? 8.089 5.742 12.438 1.00 93.31 183 GLU A CA 1
ATOM 1485 C C . GLU A 1 183 ? 7.211 6.807 13.104 1.00 93.31 183 GLU A C 1
ATOM 1487 O O . GLU A 1 183 ? 6.549 6.547 14.109 1.00 93.31 183 GLU A O 1
ATOM 1492 N N . ILE A 1 184 ? 7.142 8.003 12.511 1.00 92.12 184 ILE A N 1
ATOM 1493 C CA . ILE A 1 184 ? 6.264 9.073 13.001 1.00 92.12 184 ILE A CA 1
ATOM 1494 C C . ILE A 1 184 ? 4.806 8.602 12.981 1.00 92.12 184 ILE A C 1
ATOM 1496 O O . ILE A 1 184 ? 4.058 8.836 13.932 1.00 92.12 184 ILE A O 1
ATOM 1500 N N . PHE A 1 185 ? 4.394 7.924 11.916 1.00 91.88 185 PHE A N 1
ATOM 1501 C CA . PHE A 1 185 ? 3.023 7.479 11.747 1.00 91.88 185 PHE A CA 1
ATOM 1502 C C . PHE A 1 185 ? 2.625 6.364 12.727 1.00 91.88 185 PHE A C 1
ATOM 1504 O O . PHE A 1 185 ? 1.538 6.424 13.301 1.00 91.88 185 PHE A O 1
ATOM 1511 N N . LYS A 1 186 ? 3.523 5.422 13.034 1.00 91.19 186 LYS A N 1
ATOM 1512 C CA . LYS A 1 186 ? 3.307 4.405 14.074 1.00 91.19 186 LYS A CA 1
ATOM 1513 C C . LYS A 1 186 ? 2.970 5.034 15.421 1.00 91.19 186 LYS A C 1
ATOM 1515 O O . LYS A 1 186 ? 1.995 4.630 16.046 1.00 91.19 186 LYS A O 1
ATOM 1520 N N . THR A 1 187 ? 3.673 6.097 15.822 1.00 90.19 187 THR A N 1
ATOM 1521 C CA . THR A 1 187 ? 3.348 6.795 17.081 1.00 90.19 187 THR A CA 1
ATOM 1522 C C . THR A 1 187 ? 1.949 7.428 17.071 1.00 90.19 187 THR A C 1
ATOM 1524 O O . THR A 1 187 ? 1.282 7.482 18.108 1.00 90.19 187 THR A O 1
ATOM 1527 N N . LYS A 1 188 ? 1.461 7.877 15.902 1.00 89.31 188 LYS A N 1
ATOM 1528 C CA . LYS A 1 188 ? 0.086 8.376 15.745 1.00 89.31 188 LYS A CA 1
ATOM 1529 C C . LYS A 1 188 ? -0.933 7.243 15.879 1.00 89.31 188 LYS A C 1
ATOM 1531 O O . LYS A 1 188 ? -1.903 7.415 16.618 1.00 89.31 188 LYS A O 1
ATOM 1536 N N . ILE A 1 189 ? -0.694 6.100 15.225 1.00 86.62 189 ILE A N 1
ATOM 1537 C CA . ILE A 1 189 ? -1.531 4.897 15.361 1.00 86.62 189 ILE A CA 1
ATOM 1538 C C . ILE A 1 189 ? -1.591 4.458 16.824 1.00 86.62 189 ILE A C 1
ATOM 1540 O O . ILE A 1 189 ? -2.680 4.294 17.365 1.00 86.62 189 ILE A O 1
ATOM 1544 N N . GLU A 1 190 ? -0.446 4.321 17.494 1.00 87.38 190 GLU A N 1
ATOM 1545 C CA . GLU A 1 190 ? -0.385 3.903 18.898 1.00 87.38 190 GLU A CA 1
ATOM 1546 C C . GLU A 1 190 ? -1.214 4.823 19.796 1.00 87.38 190 GLU A C 1
ATOM 1548 O O . GLU A 1 190 ? -2.055 4.359 20.572 1.00 87.38 190 GLU A O 1
ATOM 1553 N N . LYS A 1 191 ? -1.031 6.142 19.653 1.00 86.75 191 LYS A N 1
ATOM 1554 C CA . LYS A 1 191 ? -1.799 7.137 20.407 1.00 86.75 191 LYS A CA 1
ATOM 1555 C C . LYS A 1 191 ? -3.298 6.986 20.161 1.00 86.75 191 LYS A C 1
ATOM 1557 O O . LYS A 1 191 ? -4.079 7.040 21.109 1.00 86.75 191 LYS A O 1
ATOM 1562 N N . HIS A 1 192 ? -3.697 6.779 18.913 1.00 84.75 192 HIS A N 1
ATOM 1563 C CA . HIS A 1 192 ? -5.093 6.593 18.556 1.00 84.75 192 HIS A CA 1
ATOM 1564 C C . HIS A 1 192 ? -5.688 5.303 19.118 1.00 84.75 192 HIS A C 1
ATOM 1566 O O . HIS A 1 192 ? -6.763 5.345 19.709 1.00 84.75 192 HIS A O 1
ATOM 1572 N N . CYS A 1 193 ? -4.978 4.178 19.026 1.00 82.12 193 CYS A N 1
ATOM 1573 C CA . CYS A 1 193 ? -5.403 2.910 19.616 1.00 82.12 193 CYS A CA 1
ATOM 1574 C C . CYS A 1 193 ? -5.608 3.035 21.137 1.00 82.12 193 CYS A C 1
ATOM 1576 O O . CYS A 1 193 ? -6.577 2.507 21.692 1.00 82.12 193 CYS A O 1
ATOM 1578 N N . ILE A 1 194 ? -4.750 3.795 21.828 1.00 82.38 194 ILE A N 1
ATOM 1579 C CA . ILE A 1 194 ? -4.919 4.108 23.257 1.00 82.38 194 ILE A CA 1
ATOM 1580 C C . ILE A 1 194 ? -6.172 4.968 23.498 1.00 82.38 194 ILE A C 1
ATOM 1582 O O . ILE A 1 194 ? -6.896 4.739 24.465 1.00 82.38 194 ILE A O 1
ATOM 1586 N N . THR A 1 195 ? -6.449 5.957 22.649 1.00 78.81 195 THR A N 1
ATOM 1587 C CA . THR A 1 195 ? -7.653 6.794 22.771 1.00 78.81 195 THR A CA 1
ATOM 1588 C C . THR A 1 195 ? -8.932 5.992 22.521 1.00 78.81 195 THR A C 1
ATOM 1590 O O . THR A 1 195 ? -9.847 6.030 23.343 1.00 78.81 195 THR A O 1
ATOM 1593 N N . VAL A 1 196 ? -8.989 5.215 21.437 1.00 74.25 196 VAL A N 1
ATOM 1594 C CA . VAL A 1 196 ? -10.160 4.400 21.077 1.00 74.25 196 VAL A CA 1
ATOM 1595 C C . VAL A 1 196 ? -10.439 3.334 22.133 1.00 74.25 196 VAL A C 1
ATOM 1597 O O . VAL A 1 196 ? -11.594 3.147 22.515 1.00 74.25 196 VAL A O 1
ATOM 1600 N N . SER A 1 197 ? -9.404 2.678 22.667 1.00 74.00 197 SER A N 1
ATOM 1601 C CA . SER A 1 197 ? -9.583 1.682 23.734 1.00 74.00 197 SER A CA 1
ATOM 1602 C C . SER A 1 197 ? -10.173 2.288 25.011 1.00 74.00 197 SER A C 1
ATOM 1604 O O . SER A 1 197 ? -11.055 1.677 25.611 1.00 74.00 197 SER A O 1
ATOM 1606 N N . LYS A 1 198 ? -9.783 3.515 25.386 1.00 71.56 198 LYS A N 1
ATOM 1607 C CA . LYS A 1 198 ? -10.384 4.242 26.521 1.00 71.56 198 LYS A CA 1
ATOM 1608 C C . LYS A 1 198 ? -11.860 4.578 26.293 1.00 71.56 198 LYS A C 1
ATOM 1610 O O . LYS A 1 198 ? -12.658 4.472 27.219 1.00 71.56 198 LYS A O 1
ATOM 1615 N N . ILE A 1 199 ? -12.236 4.937 25.065 1.00 66.06 199 ILE A N 1
ATOM 1616 C CA . ILE A 1 199 ? -13.637 5.209 24.703 1.00 66.06 199 ILE A CA 1
ATOM 1617 C C . ILE A 1 199 ? -14.466 3.915 24.748 1.00 66.06 199 ILE A C 1
ATOM 1619 O O . ILE A 1 199 ? -15.589 3.909 25.246 1.00 66.06 199 ILE A O 1
ATOM 1623 N N . GLN A 1 200 ? -13.907 2.791 24.288 1.00 57.38 200 GLN A N 1
ATOM 1624 C CA . GLN A 1 200 ? -14.584 1.491 24.337 1.00 57.38 200 GLN A CA 1
ATOM 1625 C C . GLN A 1 200 ? -14.751 0.948 25.763 1.00 57.38 200 GLN A C 1
ATOM 1627 O O . GLN A 1 200 ? -15.725 0.244 26.024 1.00 57.38 200 GLN A O 1
ATOM 1632 N N . THR A 1 201 ? -13.866 1.294 26.703 1.00 52.75 201 THR A N 1
ATOM 1633 C CA . THR A 1 201 ? -14.036 0.920 28.119 1.00 52.75 201 THR A CA 1
ATOM 1634 C C . THR A 1 201 ? -15.171 1.663 28.833 1.00 52.75 201 THR A C 1
ATOM 1636 O O . THR A 1 201 ? -15.634 1.174 29.862 1.00 52.75 201 THR A O 1
ATOM 1639 N N . ASP A 1 202 ? -15.659 2.779 28.277 1.00 47.44 202 ASP A N 1
ATOM 1640 C CA . ASP A 1 202 ? -16.801 3.544 28.807 1.00 47.44 202 ASP A CA 1
ATOM 1641 C C . ASP A 1 202 ? -18.161 3.097 28.239 1.00 47.44 202 ASP A C 1
ATOM 1643 O O . ASP A 1 202 ? -19.210 3.551 28.703 1.00 47.44 202 ASP A O 1
ATOM 1647 N N . MET A 1 203 ? -18.189 2.153 27.289 1.00 49.09 203 MET A N 1
ATOM 1648 C CA . MET A 1 203 ? -19.420 1.420 26.988 1.00 49.09 203 MET A CA 1
ATOM 1649 C C . MET A 1 203 ? -19.779 0.590 28.225 1.00 49.09 203 MET A C 1
ATOM 1651 O O . MET A 1 203 ? -19.043 -0.342 28.566 1.00 49.09 203 MET A O 1
ATOM 1655 N N . PRO A 1 204 ? -20.890 0.892 28.931 1.00 51.28 204 PRO A N 1
ATOM 1656 C CA . PRO A 1 204 ? -21.204 0.191 30.162 1.00 51.28 204 PRO A CA 1
ATOM 1657 C C . PRO A 1 204 ? -21.327 -1.290 29.822 1.00 51.28 204 PRO A C 1
ATOM 1659 O O . PRO A 1 204 ? -22.007 -1.633 28.859 1.00 51.28 204 PRO A O 1
ATOM 1662 N N . LYS A 1 205 ? -20.688 -2.168 30.608 1.00 55.00 205 LYS A N 1
ATOM 1663 C CA . LYS A 1 205 ? -20.774 -3.644 30.515 1.00 55.00 205 LYS A CA 1
ATOM 1664 C C . LYS A 1 205 ? -22.150 -4.148 30.054 1.00 55.00 205 LYS A C 1
ATOM 1666 O O . LYS A 1 205 ? -22.234 -5.054 29.237 1.00 55.00 205 LYS A O 1
ATOM 1671 N N . LYS A 1 206 ? -23.206 -3.478 30.520 1.00 53.69 206 LYS A N 1
ATOM 1672 C CA . LYS A 1 206 ? -24.614 -3.674 30.171 1.00 53.69 206 LYS A CA 1
ATOM 1673 C C . LYS A 1 206 ? -24.921 -3.649 28.662 1.00 53.69 206 LYS A C 1
ATOM 1675 O O . LYS A 1 206 ? -25.754 -4.423 28.208 1.00 53.69 206 LYS A O 1
ATOM 1680 N N . THR A 1 207 ? -24.269 -2.800 27.868 1.00 56.44 207 THR A N 1
ATOM 1681 C CA . THR A 1 207 ? -24.459 -2.730 26.409 1.00 56.44 207 THR A CA 1
ATOM 1682 C C . THR A 1 207 ? -23.806 -3.915 25.704 1.00 56.44 207 THR A C 1
ATOM 1684 O O . THR A 1 207 ? -24.402 -4.470 24.785 1.00 56.44 207 THR A O 1
ATOM 1687 N N . LEU A 1 208 ? -22.625 -4.348 26.160 1.00 57.09 208 LEU A N 1
ATOM 1688 C CA . LEU A 1 208 ? -21.959 -5.543 25.636 1.00 57.09 208 LEU A CA 1
ATOM 1689 C C . LEU A 1 208 ? -22.763 -6.805 25.977 1.00 57.09 208 LEU A C 1
ATOM 1691 O O . LEU A 1 208 ? -22.992 -7.639 25.109 1.00 57.09 208 LEU A O 1
ATOM 1695 N N . GLU A 1 209 ? -23.262 -6.894 27.211 1.00 67.25 209 GLU A N 1
ATOM 1696 C CA . GLU A 1 209 ? -24.130 -7.976 27.687 1.00 67.25 209 GLU A CA 1
ATOM 1697 C C . GLU A 1 209 ? -25.428 -8.048 26.866 1.00 67.25 209 GLU A C 1
ATOM 1699 O O . GLU A 1 209 ? -25.792 -9.109 26.367 1.00 67.25 209 GLU A O 1
ATOM 1704 N N . ASN A 1 210 ? -26.070 -6.903 26.608 1.00 68.56 210 ASN A N 1
ATOM 1705 C CA . ASN A 1 210 ? -27.254 -6.831 25.748 1.00 68.56 210 ASN A CA 1
ATOM 1706 C C . ASN A 1 210 ? -26.957 -7.227 24.293 1.00 68.56 210 ASN A C 1
ATOM 1708 O O . ASN A 1 210 ? -27.769 -7.903 23.664 1.00 68.56 210 ASN A O 1
ATOM 1712 N N . LEU A 1 211 ? -25.803 -6.830 23.746 1.00 67.06 211 LEU A N 1
ATOM 1713 C CA . LEU A 1 211 ? -25.418 -7.167 22.374 1.00 67.06 211 LEU A CA 1
ATOM 1714 C C . LEU A 1 211 ? -25.067 -8.657 22.232 1.00 67.06 211 LEU A C 1
ATOM 1716 O O . LEU A 1 211 ? -25.420 -9.279 21.230 1.00 67.06 211 LEU A O 1
ATOM 1720 N N . MET A 1 212 ? -24.401 -9.233 23.237 1.00 68.50 212 MET A N 1
ATOM 1721 C CA . MET A 1 212 ? -24.099 -10.664 23.311 1.00 68.50 212 MET A CA 1
ATOM 1722 C C . MET A 1 212 ? -25.378 -11.495 23.432 1.00 68.50 212 MET A C 1
ATOM 1724 O O . MET A 1 212 ? -25.526 -12.471 22.698 1.00 68.50 212 MET A O 1
ATOM 1728 N N . ASN A 1 213 ? -26.326 -11.069 24.271 1.00 73.44 213 ASN A N 1
ATOM 1729 C CA . ASN A 1 213 ? -27.620 -11.737 24.421 1.00 73.44 213 ASN A CA 1
ATOM 1730 C C . ASN A 1 213 ? -28.440 -11.678 23.121 1.00 73.44 213 ASN A C 1
ATOM 1732 O O . ASN A 1 213 ? -28.926 -12.700 22.652 1.00 73.44 213 ASN A O 1
ATOM 1736 N N . ASN A 1 214 ? -28.491 -10.520 22.456 1.00 75.50 214 ASN A N 1
ATOM 1737 C CA . ASN A 1 214 ? -29.219 -10.366 21.192 1.00 75.50 214 ASN A CA 1
ATOM 1738 C C . ASN A 1 214 ? -28.597 -11.193 20.041 1.00 75.50 214 ASN A C 1
ATOM 1740 O O . ASN A 1 214 ? -29.298 -11.806 19.229 1.00 75.50 214 ASN A O 1
ATOM 1744 N N . LYS A 1 215 ? -27.258 -11.280 19.981 1.00 75.88 215 LYS A N 1
ATOM 1745 C CA . LYS A 1 215 ? -26.574 -12.178 19.034 1.00 75.88 215 LYS A CA 1
ATOM 1746 C C . LYS A 1 215 ? -26.853 -13.651 19.348 1.00 75.88 215 LYS A C 1
ATOM 1748 O O . LYS A 1 215 ? -27.056 -14.420 18.410 1.00 75.88 215 LYS A O 1
ATOM 1753 N N . ALA A 1 216 ? -26.901 -14.040 20.624 1.00 75.88 216 ALA A N 1
ATOM 1754 C CA . ALA A 1 216 ? -27.252 -15.402 21.026 1.00 75.88 216 ALA A CA 1
ATOM 1755 C C . ALA A 1 216 ? -28.676 -15.778 20.578 1.00 75.88 216 ALA A C 1
ATOM 1757 O O . ALA A 1 216 ? -28.856 -16.833 19.970 1.00 75.88 216 ALA A O 1
ATOM 1758 N N . ASP A 1 217 ? -29.652 -14.885 20.760 1.00 80.12 217 ASP A N 1
ATOM 1759 C CA . ASP A 1 217 ? -31.035 -15.088 20.305 1.00 80.12 217 ASP A CA 1
ATOM 1760 C C . ASP A 1 217 ? -31.127 -15.237 18.781 1.00 80.12 217 ASP A C 1
ATOM 1762 O O . ASP A 1 217 ? -31.836 -16.101 18.259 1.00 80.12 217 ASP A O 1
ATOM 1766 N N . THR A 1 218 ? -30.355 -14.434 18.045 1.00 79.19 218 THR A N 1
ATOM 1767 C CA . THR A 1 218 ? -30.297 -14.515 16.580 1.00 79.19 218 THR A CA 1
ATOM 1768 C C . THR A 1 218 ? -29.700 -15.848 16.116 1.00 79.19 218 THR A C 1
ATOM 1770 O O . THR A 1 218 ? -30.227 -16.470 15.196 1.00 79.19 218 THR A O 1
ATOM 1773 N N . ILE A 1 219 ? -28.640 -16.330 16.775 1.00 83.00 219 ILE A N 1
ATOM 1774 C CA . ILE A 1 219 ? -28.021 -17.633 16.479 1.00 83.00 219 ILE A CA 1
ATOM 1775 C C . ILE A 1 219 ? -28.995 -18.780 16.766 1.00 83.00 219 ILE A C 1
ATOM 1777 O O . ILE A 1 219 ? -29.096 -19.704 15.958 1.00 83.00 219 ILE A O 1
ATOM 1781 N N . ILE A 1 220 ? -29.738 -18.719 17.876 1.00 86.44 220 ILE A N 1
ATOM 1782 C CA . ILE A 1 220 ? -30.777 -19.707 18.203 1.00 86.44 220 ILE A CA 1
ATOM 1783 C C . ILE A 1 220 ? -31.844 -19.724 17.103 1.00 86.44 220 ILE A C 1
ATOM 1785 O O . ILE A 1 220 ? -32.157 -20.785 16.568 1.00 86.44 220 ILE A O 1
ATOM 1789 N N . LYS A 1 221 ? -32.320 -18.551 16.679 1.00 86.56 221 LYS A N 1
ATOM 1790 C CA . LYS A 1 221 ? -33.328 -18.434 15.620 1.00 86.56 221 LYS A CA 1
ATOM 1791 C C . LYS A 1 221 ? -32.854 -19.015 14.285 1.00 86.56 221 LYS A C 1
ATOM 1793 O O . LYS A 1 221 ? -33.602 -19.735 13.628 1.00 86.56 221 LYS A O 1
ATOM 1798 N N . VAL A 1 222 ? -31.610 -18.739 13.889 1.00 82.94 222 VAL A N 1
ATOM 1799 C CA . VAL A 1 222 ? -31.014 -19.301 12.663 1.00 82.94 222 VAL A CA 1
ATOM 1800 C C . VAL A 1 222 ? -30.854 -20.820 12.778 1.00 82.94 222 VAL A C 1
ATOM 1802 O O . VAL A 1 222 ? -31.144 -21.547 11.829 1.00 82.94 222 VAL A O 1
ATOM 1805 N N . LYS A 1 223 ? -30.451 -21.327 13.948 1.00 86.94 223 LYS A N 1
ATOM 1806 C CA . LYS A 1 223 ? -30.357 -22.769 14.213 1.00 86.94 223 LYS A CA 1
ATOM 1807 C C . LYS A 1 223 ? -31.717 -23.465 14.079 1.00 86.94 223 LYS A C 1
ATOM 1809 O O . LYS A 1 223 ? -31.784 -24.539 13.482 1.00 86.94 223 LYS A O 1
ATOM 1814 N N . ASP A 1 224 ? -32.789 -22.855 14.578 1.00 90.44 224 ASP A N 1
ATOM 1815 C CA . ASP A 1 224 ? -34.149 -23.396 14.463 1.00 90.44 224 ASP A CA 1
ATOM 1816 C C . ASP A 1 224 ? -34.650 -23.396 13.011 1.00 90.44 224 ASP A C 1
ATOM 1818 O O . ASP A 1 224 ? -35.283 -24.358 12.566 1.00 90.44 224 ASP A O 1
ATOM 1822 N N . GLN A 1 225 ? -34.297 -22.368 12.230 1.00 90.19 225 GLN A N 1
ATOM 1823 C CA . GLN A 1 225 ? -34.568 -22.340 10.789 1.00 90.19 225 GLN A CA 1
ATOM 1824 C C . GLN A 1 225 ? -33.839 -23.471 10.054 1.00 90.19 225 GLN A C 1
ATOM 1826 O O . GLN A 1 225 ? -34.462 -24.192 9.276 1.00 90.19 225 GLN A O 1
ATOM 1831 N N . PHE A 1 226 ? -32.552 -23.690 10.342 1.00 84.81 226 PHE A N 1
ATOM 1832 C CA . PHE A 1 226 ? -31.794 -24.810 9.772 1.00 84.81 226 PHE A CA 1
ATOM 1833 C C . PHE A 1 226 ? -32.402 -26.167 10.126 1.00 84.81 226 PHE A C 1
ATOM 1835 O O . PHE A 1 226 ? -32.473 -27.051 9.272 1.00 84.81 226 PHE A O 1
ATOM 1842 N N . LYS A 1 227 ? -32.862 -26.334 11.370 1.00 90.50 227 LYS A N 1
ATOM 1843 C CA . LYS A 1 227 ? -33.532 -27.560 11.810 1.00 90.50 227 LYS A CA 1
ATOM 1844 C C . LYS A 1 227 ? -34.831 -27.801 11.036 1.00 90.50 227 LYS A C 1
ATOM 1846 O O . LYS A 1 227 ? -35.044 -28.910 10.559 1.00 90.50 227 LYS A O 1
ATOM 1851 N N . THR A 1 228 ? -35.643 -26.762 10.862 1.00 91.69 228 THR A N 1
ATOM 1852 C CA . THR A 1 228 ? -36.904 -26.838 10.105 1.00 91.69 228 THR A CA 1
ATOM 1853 C C . THR A 1 228 ? -36.645 -27.247 8.652 1.00 91.69 228 THR A C 1
ATOM 1855 O O . THR A 1 228 ? -37.227 -28.212 8.168 1.00 91.69 228 THR A O 1
ATOM 1858 N N . ILE A 1 229 ? -35.684 -26.594 7.987 1.00 90.25 229 ILE A N 1
ATOM 1859 C CA . ILE A 1 229 ? -35.289 -26.925 6.607 1.00 90.25 229 ILE A CA 1
ATOM 1860 C C . ILE A 1 229 ? -34.788 -28.374 6.505 1.00 90.25 229 ILE A C 1
ATOM 1862 O O . ILE A 1 229 ? -35.088 -29.081 5.543 1.00 90.25 229 ILE A O 1
ATOM 1866 N N . TYR A 1 230 ? -34.023 -28.843 7.492 1.00 86.31 230 TYR A N 1
ATOM 1867 C CA . TYR A 1 230 ? -33.522 -30.217 7.520 1.00 86.31 230 TYR A CA 1
ATOM 1868 C C . TYR A 1 230 ? -34.653 -31.254 7.635 1.00 86.31 230 TYR A C 1
ATOM 1870 O O . TYR A 1 230 ? -34.627 -32.276 6.946 1.00 86.31 230 TYR A O 1
ATOM 1878 N N . GLU A 1 231 ? -35.658 -30.990 8.472 1.00 91.44 231 GLU A N 1
ATOM 1879 C CA . GLU A 1 231 ? -36.839 -31.847 8.625 1.00 91.44 231 GLU A CA 1
ATOM 1880 C C . GLU A 1 231 ? -37.694 -31.872 7.346 1.00 91.44 231 GLU A C 1
ATOM 1882 O O . GLU A 1 231 ? -38.107 -32.947 6.902 1.00 91.44 231 GLU A O 1
ATOM 1887 N N . GLU A 1 232 ? -37.876 -30.723 6.688 1.00 91.88 232 GLU A N 1
ATOM 1888 C CA . GLU A 1 232 ? -38.561 -30.628 5.391 1.00 91.88 232 GLU A CA 1
ATOM 1889 C C . GLU A 1 232 ? -37.822 -31.398 4.286 1.00 91.88 232 GLU A C 1
ATOM 1891 O O . GLU A 1 232 ? -38.440 -32.130 3.511 1.00 91.88 232 GLU A O 1
ATOM 1896 N N . LEU A 1 233 ? -36.488 -31.308 4.238 1.00 86.38 233 LEU A N 1
ATOM 1897 C CA . LEU A 1 233 ? -35.670 -32.076 3.293 1.00 86.38 233 LEU A CA 1
ATOM 1898 C C . LEU A 1 233 ? -35.763 -33.587 3.538 1.00 86.38 233 LEU A C 1
ATOM 1900 O O . LEU A 1 233 ? -35.801 -34.366 2.583 1.00 86.38 233 LEU A O 1
ATOM 1904 N N . LEU A 1 234 ? -35.819 -34.022 4.800 1.00 87.38 234 LEU A N 1
ATOM 1905 C CA . LEU A 1 234 ? -36.038 -35.428 5.151 1.00 87.38 234 LEU A CA 1
ATOM 1906 C C . LEU A 1 234 ? -37.414 -35.921 4.694 1.00 87.38 234 LEU A C 1
ATOM 1908 O O . LEU A 1 234 ? -37.514 -37.032 4.164 1.00 87.38 234 LEU A O 1
ATOM 1912 N N . TYR A 1 235 ? -38.450 -35.096 4.861 1.00 91.50 235 TYR A N 1
ATOM 1913 C CA . TYR A 1 235 ? -39.798 -35.387 4.381 1.00 91.50 235 TYR A CA 1
ATOM 1914 C C . TYR A 1 235 ? -39.857 -35.465 2.849 1.00 91.50 235 TYR A C 1
ATOM 1916 O O . TYR A 1 235 ? -40.360 -36.442 2.301 1.00 91.50 235 TYR A O 1
ATOM 1924 N N . LEU A 1 236 ? -39.271 -34.501 2.134 1.00 87.25 236 LEU A N 1
ATOM 1925 C CA . LEU A 1 236 ? -39.196 -34.530 0.668 1.00 87.25 236 LEU A CA 1
ATOM 1926 C C . LEU A 1 236 ? -38.447 -35.766 0.163 1.00 87.25 236 LEU A C 1
ATOM 1928 O O . LEU A 1 236 ? -38.872 -36.416 -0.791 1.00 87.25 236 LEU A O 1
ATOM 1932 N N . ARG A 1 237 ? -37.351 -36.140 0.830 1.00 86.12 237 ARG A N 1
ATOM 1933 C CA . ARG A 1 237 ? -36.578 -37.336 0.482 1.00 86.12 237 ARG A CA 1
ATOM 1934 C C . ARG A 1 237 ? -37.375 -38.626 0.680 1.00 86.12 237 ARG A C 1
ATOM 1936 O O . ARG A 1 237 ? -37.228 -39.544 -0.124 1.00 86.12 237 ARG A O 1
ATOM 1943 N N . SER A 1 238 ? -38.171 -38.736 1.745 1.00 85.31 238 SER A N 1
ATOM 1944 C CA . SER A 1 238 ? -39.023 -39.912 1.965 1.00 85.31 238 SER A CA 1
ATOM 1945 C C . SER A 1 238 ? -40.196 -39.947 0.984 1.00 85.31 238 SER A C 1
ATOM 1947 O O . SER A 1 238 ? -40.509 -41.012 0.460 1.00 85.31 238 SER A O 1
ATOM 1949 N N . PHE A 1 239 ? -40.770 -38.787 0.660 1.00 83.62 239 PHE A N 1
ATOM 1950 C CA . PHE A 1 239 ? -41.817 -38.645 -0.347 1.00 83.62 239 PHE A CA 1
ATOM 1951 C C . PHE A 1 239 ? -41.345 -39.090 -1.737 1.00 83.62 239 PHE A C 1
ATOM 1953 O O . PHE A 1 239 ? -42.006 -39.909 -2.369 1.00 83.62 239 PHE A O 1
ATOM 1960 N N . LEU A 1 240 ? -40.163 -38.645 -2.179 1.00 82.25 240 LEU A N 1
ATOM 1961 C CA . LEU A 1 240 ? -39.579 -39.060 -3.462 1.00 82.25 240 LEU A CA 1
ATOM 1962 C C . LEU A 1 240 ? -39.320 -40.571 -3.527 1.00 82.25 240 LEU A C 1
ATOM 1964 O O . LEU A 1 240 ? -39.639 -41.202 -4.529 1.00 82.25 240 LEU A O 1
ATOM 1968 N N . LYS A 1 241 ? -38.828 -41.180 -2.439 1.00 79.75 241 LYS A N 1
ATOM 1969 C CA . LYS A 1 241 ? -38.654 -42.642 -2.364 1.00 79.75 241 LYS A CA 1
ATOM 1970 C C . LYS A 1 241 ? -39.961 -43.422 -2.527 1.00 79.75 241 LYS A C 1
ATOM 1972 O O . LYS A 1 241 ? -39.919 -44.560 -2.976 1.00 79.75 241 LYS A O 1
ATOM 1977 N N . ASN A 1 242 ? -41.094 -42.839 -2.141 1.00 73.12 242 ASN A N 1
ATOM 1978 C CA . ASN A 1 242 ? -42.399 -43.479 -2.288 1.00 73.12 242 ASN A CA 1
ATOM 1979 C C . ASN A 1 242 ? -42.960 -43.355 -3.715 1.00 73.12 242 ASN A C 1
ATOM 1981 O O . ASN A 1 242 ? -43.831 -44.139 -4.075 1.00 73.12 242 ASN A O 1
ATOM 1985 N N . ILE A 1 243 ? -42.467 -42.404 -4.517 1.00 77.25 243 ILE A N 1
ATOM 1986 C CA . ILE A 1 243 ? -42.856 -42.232 -5.926 1.00 77.25 243 ILE A CA 1
ATOM 1987 C C . ILE A 1 243 ? -42.085 -43.202 -6.832 1.00 77.25 243 ILE A C 1
ATOM 1989 O O . ILE A 1 243 ? -42.680 -43.761 -7.742 1.00 77.25 243 ILE A O 1
ATOM 1993 N N . ASP A 1 244 ? -40.811 -43.486 -6.539 1.00 57.34 244 ASP A N 1
ATOM 1994 C CA . ASP A 1 244 ? -39.994 -44.471 -7.281 1.00 57.34 244 ASP A CA 1
ATOM 1995 C C . ASP A 1 244 ? -40.447 -45.944 -7.095 1.00 57.34 244 ASP A C 1
ATOM 1997 O O . ASP A 1 244 ? -39.832 -46.859 -7.643 1.00 57.34 244 ASP A O 1
ATOM 2001 N N . LEU A 1 245 ? -41.496 -46.197 -6.301 1.00 54.97 245 LEU A N 1
ATOM 2002 C CA . LEU A 1 245 ? -42.054 -47.528 -6.014 1.00 54.97 245 LEU A CA 1
ATOM 2003 C C . LEU A 1 245 ? -43.439 -47.778 -6.658 1.00 54.97 245 LEU A C 1
ATOM 2005 O O . LEU A 1 245 ? -44.072 -48.787 -6.336 1.00 54.97 245 LEU A O 1
ATOM 2009 N N . GLN A 1 246 ? -43.902 -46.894 -7.554 1.00 45.44 246 GLN A N 1
ATOM 2010 C CA . GLN A 1 246 ? -45.074 -47.088 -8.431 1.00 45.44 246 GLN A CA 1
ATOM 2011 C C . GLN A 1 246 ? -44.653 -47.305 -9.885 1.00 45.44 246 GLN A C 1
ATOM 2013 O O . GLN A 1 246 ? -45.326 -48.124 -10.550 1.00 45.44 246 GLN A O 1
#

Foldseek 3Di:
DLVVVLVVLVVCLLPQDLVVVVVCLPCVDCLVVVLVCVPPPVSVVVCPPPVNVVVVVSVVSVLVSNLSSLAQDPDPDDLVCLLVSLLVSLVSLLSLLVSVCVLDPPCNVLSVLVNVLSVVSNVLSVPQDPVCSPPPLNVVLSVLSNVLSSVSSVLSSVVSRDDSVVNVVSCVVVSVVSVVSSVVSVVSSVVVVVVVVVVVVPPPPVVVVVVVVVVVVVVVVVVVVVVVVVVVVVVVVVVVVVVVVD

Sequence (246 aa):
MLKIWHQEICLQAPIFNSAFVLRLLDPSGIHSQVYHLMQNADLLSILLDSEFSGLVESYLLLVKEFRLFFSIPKLHATPNNINELIVVFIDFLLEVLAKFDWIESYLKGRNQILQMELKLLIIYLGDTPLQAIELEETKSILTDIEALVNEVGSFLYPLFFTGHTVLVIEIDQSLPDLLKKFEIFKTKIEKHCITVSKIQTDMPKKTLENLMNNKADTIIKVKDQFKTIYEELLYLRSFLKNIDLQ

pLDDT: mean 73.68, std 14.37, range [45.28, 94.31]

=== Feature glossary ===
Each block in this record encodes a different view of the same protein. In brief:

Predicted aligned error. PAE(i, j) answers: if I align the predicted and true structures on residue i, how far off (in Å) do I expect residue j to be? A block-diagonal PAE matrix with low values on the blocks and high values off-diagonal is the signature of a multi-domain protein with confidently predicted domains but uncertain inter-domain orientation.

Contact-map, Ramachandran, and PAE plots. Plot images: a contact map (which residues are close in 3D, as an N×N binary image), a Ramachandran scatter (backbone torsion angles, revealing secondary-structure composition at a glance), and — for AlphaFold structures — a PAE heatmap (pairwise prediction confidence).

Backbone torsions (φ/ψ). φ (phi) and ψ (psi) are the two rotatable backbone dihedrals per residue: φ is the C(i-1)–N–Cα–C torsion, ψ is the N–Cα–C–N(i+1) torsion, both in degrees on (−180°, 180°]. α-helical residues cluster near (−60°, −45°); β-strand residues near (−120°, +130°). A Ramachandran plot is simply a scatter of (φ, ψ) for every residue.

Foldseek 3Di. A 3Di character summarizes, for each residue, the relative orientation of the Cα frame of its nearest spatial neighbor. Because it encodes fold topology rather than chemistry, 3Di alignments detect remote structural similarity that sequence alignment misses.

Radius of gyration, Cα contacts, bounding box. Three whole-structure scalars: the radius of gyration (RMS distance of Cα from centroid, in Å), the count of Cα–Cα contacts (pairs closer than 8 Å and separated by more than four residues in sequence — i.e. tertiary, not local, contacts), and the bounding-box dimensions. Together they distinguish compact globular folds from extended fibres or disordered chains.

Sequence. Sequence gives the chain of amino acids in standard one-letter code (A=alanine, C=cysteine, …, Y=tyrosine), read N→C. It is the only feature that is directly encoded by the gene; all structural features are derived from the folded form of this sequence.

mmCIF coordinates. Atomic coordinates in PDBx/mmCIF format — the same representation the Protein Data Bank distributes. Each line of the _atom_site loop places one backbone atom in Cartesian space (units: ångströms, origin: arbitrary).

Secondary structure (3-state, P-SEA). Three-state secondary structure (P-SEA) collapses the eight DSSP classes into helix (a), strand (b), and coil (c). P-SEA assigns these from Cα geometry alone — distances and angles — without requiring backbone oxygens, so it works on any Cα trace.

InterPro / GO / CATH / organism. Functional annotations link the protein to curated databases. InterPro entries identify conserved domains and families by matching the sequence against member-database signatures (Pfam, PROSITE, CDD, …). Gene Ontology (GO) terms describe molecular function, biological process, and cellular component in a controlled vocabulary. CATH places the structure in a hierarchical fold classification (Class/Architecture/Topology/Homologous-superfamily). The organism is the source species.

B-factor. B-factor (Debye–Waller factor) reflects atomic displacement in the crystal lattice. It is an experimental observable (units Å²), not a prediction; low values mean the atom is pinned down, high values mean it moves or is heterogeneous across the crystal.

Rendered structure images. Structure images are PyMOL renders from six orthogonal camera directions. Cartoon representation draws helices as coils and strands as arrows; sticks shows the backbone as bonds; surface shows the solvent-excluded envelope. Rainbow coloring maps sequence position to hue (blue→red, N→C); chain coloring assigns a distinct color per polypeptide.

Solvent-accessible surface area. Solvent-accessible surface area (SASA) is the area in Å² traced out by the centre of a 1.4 Å probe sphere (a water molecule) rolled over the protein's van der Waals surface (Shrake–Rupley / Lee–Richards construction). Buried residues have near-zero SASA; fully exposed residues can exceed 200 Å². The total SASA scales roughly with the number of surface residues.

Secondary structure (8-state, DSSP). The SS8 string is DSSP's per-residue secondary-structure call. α-helix (H) means an i→i+4 H-bond ladder; β-strand (E) means the residue participates in a β-sheet; 3₁₀ (G) and π (I) are tighter and wider helices; T/S are turns/bends; '-' is loop.

pLDDT. For AlphaFold models, the B-factor field carries pLDDT — the model's own estimate of local accuracy on a 0–100 scale. Regions with pLDDT<50 should be treated as essentially unmodeled; they often correspond to intrinsically disordered segments.

Nearest PDB structures. Nearest PDB neighbors are the top structural matches found by Foldseek when searching this structure against the entire Protein Data Bank. Each hit reports a TM-score (0 to 1; >0.5 almost always implies the same fold) and an E-value. These are *structural* homologs — they may share no detectable sequence similarity.